Protein AF-A0A972N1N6-F1 (afdb_monomer)

pLDDT: mean 88.77, std 15.63, range [35.03, 98.75]

Nearest PDB structures (foldseek):
  6eou-assembly1_A  TM=4.681E-01  e=1.149E-02  Homo sapiens
  1w3b-assembly1_A  TM=4.255E-01  e=6.497E-03  Homo sapiens
  4pjs-assembly1_A  TM=6.076E-01  e=2.087E-01  unidentified
  4kxk-assembly1_D  TM=3.666E-01  e=4.147E-02  Homo sapiens
  4pjq-assembly2_B  TM=4.061E-01  e=1.726E-01  unidentified

Radius of gyration: 23.62 Å; Cα contacts (8 Å, |Δi|>4): 185; chains: 1; bounding box: 61×63×64 Å

Foldseek 3Di:
DDDDDPPVVVVVPVPDPPPPPLVVLVVVCVVDLQPLPSLLVQLVVCVVVVVLVSNVVSLVSNCVNPVPPPSSVVSVVLSVLVVVLCVVCVVQPNPDPLPLVSVLVSLVVCLVVVVLVVLLVNVVSCVVNVNDHALSSLLSNLLSCLVVVVLVSSVVSLVVRDPLLSNLCSQLSSCVSVVVNVSNVVSVVSNVVVVVVVVVVVVVD

Structure (mmCIF, N/CA/C/O backbone):
data_AF-A0A972N1N6-F1
#
_entry.id   AF-A0A972N1N6-F1
#
loop_
_atom_site.group_PDB
_atom_site.id
_atom_site.type_symbol
_atom_site.label_atom_id
_atom_site.label_alt_id
_atom_site.label_comp_id
_atom_site.label_asym_id
_atom_site.label_entity_id
_atom_site.label_seq_id
_atom_site.pdbx_PDB_ins_code
_atom_site.Cartn_x
_atom_site.Cartn_y
_atom_site.Cartn_z
_atom_site.occupancy
_atom_site.B_iso_or_equiv
_atom_site.auth_seq_id
_atom_site.auth_comp_id
_atom_site.auth_asym_id
_atom_site.auth_atom_id
_atom_site.pdbx_PDB_model_num
ATOM 1 N N . MET A 1 1 ? -4.352 47.266 32.141 1.00 40.62 1 MET A N 1
ATOM 2 C CA . MET A 1 1 ? -3.675 46.540 31.040 1.00 40.62 1 MET A CA 1
ATOM 3 C C . MET A 1 1 ? -3.424 45.087 31.449 1.00 40.62 1 MET A C 1
ATOM 5 O O . MET A 1 1 ? -2.468 44.824 32.159 1.00 40.62 1 MET A O 1
ATOM 9 N N . LYS A 1 2 ? -4.311 44.147 31.089 1.00 47.91 2 LYS A N 1
ATOM 10 C CA . LYS A 1 2 ? -4.163 42.698 31.363 1.00 47.91 2 LYS A CA 1
ATOM 11 C C . LYS A 1 2 ? -4.895 41.882 30.290 1.00 47.91 2 LYS A C 1
ATOM 13 O O . LYS A 1 2 ? -6.001 41.429 30.547 1.00 47.91 2 LYS A O 1
ATOM 18 N N . ARG A 1 3 ? -4.331 41.732 29.085 1.00 48.59 3 ARG A N 1
ATOM 19 C CA . ARG A 1 3 ? -4.821 40.795 28.047 1.00 48.59 3 ARG A CA 1
ATOM 20 C C . ARG A 1 3 ? -3.711 40.470 27.041 1.00 48.59 3 ARG A C 1
ATOM 22 O O . ARG A 1 3 ? -3.753 40.948 25.918 1.00 48.59 3 ARG A O 1
ATOM 29 N N . SER A 1 4 ? -2.706 39.689 27.429 1.00 50.09 4 SER A N 1
ATOM 30 C CA . SER A 1 4 ? -1.690 39.233 26.456 1.00 50.09 4 SER A CA 1
ATOM 31 C C . SER A 1 4 ? -0.879 38.000 26.877 1.00 50.09 4 SER A C 1
ATOM 33 O O . SER A 1 4 ? 0.135 37.710 26.259 1.00 50.09 4 SER A O 1
ATOM 35 N N . ALA A 1 5 ? -1.323 37.225 27.875 1.00 45.78 5 ALA A N 1
ATOM 36 C CA . ALA A 1 5 ? -0.611 36.008 28.300 1.00 45.78 5 ALA A CA 1
ATOM 37 C C . ALA A 1 5 ? -1.377 34.693 28.046 1.00 45.78 5 ALA A C 1
ATOM 39 O O . ALA A 1 5 ? -0.837 33.619 28.282 1.00 45.78 5 ALA A O 1
ATOM 40 N N . LEU A 1 6 ? -2.618 34.745 27.540 1.00 42.16 6 LEU A N 1
ATOM 41 C CA . LEU A 1 6 ? -3.458 33.545 27.382 1.00 42.16 6 LEU A CA 1
ATOM 42 C C . LEU A 1 6 ? -3.337 32.849 26.010 1.00 42.16 6 LEU A C 1
ATOM 44 O O . LEU A 1 6 ? -3.878 31.765 25.831 1.00 42.16 6 LEU A O 1
ATOM 48 N N . TRP A 1 7 ? -2.622 33.436 25.046 1.00 42.50 7 TRP A N 1
ATOM 49 C CA . TRP A 1 7 ? -2.534 32.896 23.678 1.00 42.50 7 TRP A CA 1
ATOM 50 C C . TRP A 1 7 ? -1.284 32.050 23.402 1.00 42.50 7 TRP A C 1
ATOM 52 O O . TRP A 1 7 ? -1.246 31.330 22.409 1.00 42.50 7 TRP A O 1
ATOM 62 N N . ILE A 1 8 ? -0.287 32.056 24.292 1.00 46.75 8 ILE A N 1
ATOM 63 C CA . ILE A 1 8 ? 0.960 31.294 24.085 1.00 46.75 8 ILE A CA 1
ATOM 64 C C . ILE A 1 8 ? 0.824 29.830 24.553 1.00 46.75 8 ILE A C 1
ATOM 66 O O . ILE A 1 8 ? 1.554 28.957 24.093 1.00 46.75 8 ILE A O 1
ATOM 70 N N . LEU A 1 9 ? -0.185 29.505 25.368 1.00 40.78 9 LEU A N 1
ATOM 71 C CA . LEU A 1 9 ? -0.415 28.137 25.855 1.00 40.78 9 LEU A CA 1
ATOM 72 C C . LEU A 1 9 ? -1.141 27.212 24.860 1.00 40.78 9 LEU A C 1
ATOM 74 O O . LEU A 1 9 ? -1.110 25.998 25.038 1.00 40.78 9 LEU A O 1
ATOM 78 N N . PHE A 1 10 ? -1.732 27.744 23.783 1.00 44.31 10 PHE A N 1
ATOM 79 C CA . PHE A 1 10 ? -2.398 26.921 22.761 1.00 44.31 10 PHE A CA 1
ATOM 80 C C . PHE A 1 10 ? -1.490 26.512 21.590 1.00 44.31 10 PHE A C 1
ATOM 82 O O . PHE A 1 10 ? -1.827 25.574 20.870 1.00 44.31 10 PHE A O 1
ATOM 89 N N . LEU A 1 11 ? -0.321 27.143 21.417 1.00 40.16 11 LEU A N 1
ATOM 90 C CA . LEU A 1 11 ? 0.621 26.781 20.347 1.00 40.16 11 LEU A CA 1
ATOM 91 C C . LEU A 1 11 ? 1.608 25.666 20.741 1.00 40.16 11 LEU A C 1
ATOM 93 O O . LEU A 1 11 ? 2.173 25.017 19.866 1.00 40.16 11 LEU A O 1
ATOM 97 N N . GLY A 1 12 ? 1.790 25.399 22.040 1.00 35.03 12 GLY A N 1
ATOM 98 C CA . GLY A 1 12 ? 2.700 24.352 22.528 1.00 35.03 12 GLY A CA 1
ATOM 99 C C . GLY A 1 12 ? 2.143 22.923 22.445 1.00 35.03 12 GLY A C 1
ATOM 100 O O . GLY A 1 12 ? 2.909 21.965 22.397 1.00 35.03 12 GLY A O 1
ATOM 101 N N . PHE A 1 13 ? 0.817 22.760 22.378 1.00 43.16 13 PHE A N 1
ATOM 102 C CA . PHE A 1 13 ? 0.156 21.444 22.406 1.00 43.16 13 PHE A CA 1
ATOM 103 C C . PHE A 1 13 ? 0.201 20.694 21.063 1.00 43.16 13 PHE A C 1
ATOM 105 O O . PHE A 1 13 ? -0.083 19.500 21.004 1.00 43.16 13 PHE A O 1
ATOM 112 N N . ALA A 1 14 ? 0.554 21.384 19.975 1.00 43.84 14 ALA A N 1
ATOM 113 C CA . ALA A 1 14 ? 0.595 20.805 18.634 1.00 43.84 14 ALA A CA 1
ATOM 114 C C . ALA A 1 14 ? 1.939 20.135 18.287 1.00 43.84 14 ALA A C 1
ATOM 116 O O . ALA A 1 14 ? 2.007 19.411 17.295 1.00 43.84 14 ALA A O 1
ATOM 117 N N . LEU A 1 15 ? 3.001 20.364 19.073 1.00 40.41 15 LEU A N 1
ATOM 118 C CA . LEU A 1 15 ? 4.373 19.978 18.703 1.00 40.41 15 LEU A CA 1
ATOM 119 C C . LEU A 1 15 ? 5.013 18.906 19.598 1.00 40.41 15 LEU A C 1
ATOM 121 O O . LEU A 1 15 ? 6.011 18.312 19.200 1.00 40.41 15 LEU A O 1
ATOM 125 N N . PHE A 1 16 ? 4.412 18.576 20.741 1.00 43.97 16 PHE A N 1
ATOM 126 C CA . PHE A 1 16 ? 4.775 17.398 21.529 1.00 43.97 16 PHE A CA 1
ATOM 127 C C . PHE A 1 16 ? 3.617 16.413 21.459 1.00 43.97 16 PHE A C 1
ATOM 129 O O . PHE A 1 16 ? 2.521 16.717 21.920 1.00 43.97 16 PHE A O 1
A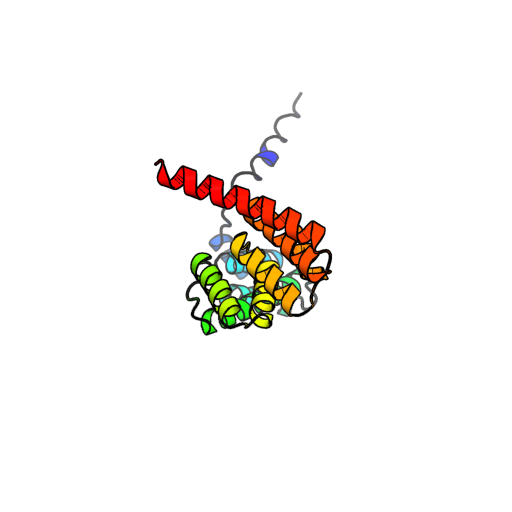TOM 136 N N . GLY A 1 17 ? 3.831 15.253 20.835 1.00 48.25 17 GLY A N 1
ATOM 137 C CA . GLY A 1 17 ? 2.815 14.211 20.732 1.00 48.25 17 GLY A CA 1
ATOM 138 C C . GLY A 1 17 ? 2.257 13.882 22.111 1.00 48.25 17 GLY A C 1
ATOM 139 O O . GLY A 1 17 ? 2.932 13.229 22.900 1.00 48.25 17 GLY A O 1
ATOM 140 N N . ALA A 1 18 ? 1.044 14.356 22.405 1.00 52.84 18 ALA A N 1
ATOM 141 C CA . ALA A 1 18 ? 0.370 14.066 23.658 1.00 52.84 18 ALA A CA 1
ATOM 142 C C . ALA A 1 18 ? 0.267 12.545 23.781 1.00 52.84 18 ALA A C 1
ATOM 144 O O . ALA A 1 18 ? -0.478 11.892 23.042 1.00 52.84 18 ALA A O 1
ATOM 145 N N . GLN A 1 19 ? 1.080 11.969 24.662 1.00 66.25 19 GLN A N 1
ATOM 146 C CA . GLN A 1 19 ? 1.026 10.554 24.961 1.00 66.25 19 GLN A CA 1
ATOM 147 C C . GLN A 1 19 ? -0.324 10.330 25.627 1.00 66.25 19 GLN A C 1
ATOM 149 O O . GLN A 1 19 ? -0.560 10.774 26.746 1.00 66.25 19 GLN A O 1
ATOM 154 N N . ILE A 1 20 ? -1.253 9.749 24.869 1.00 76.31 20 ILE A N 1
ATOM 155 C CA . ILE A 1 20 ? -2.596 9.463 25.355 1.00 76.31 20 ILE A CA 1
ATOM 156 C C . ILE A 1 20 ? -2.447 8.619 26.622 1.00 76.31 20 ILE A C 1
ATOM 158 O O . ILE A 1 20 ? -1.884 7.524 26.562 1.00 76.31 20 ILE A O 1
ATOM 162 N N . ASP A 1 21 ? -2.952 9.125 27.746 1.00 87.50 21 ASP A N 1
ATOM 163 C CA . ASP A 1 21 ? -3.035 8.363 28.987 1.00 87.50 21 ASP A CA 1
ATOM 164 C C . ASP A 1 21 ? -4.177 7.347 28.859 1.00 87.50 21 ASP A C 1
ATOM 166 O O . ASP A 1 21 ? -5.354 7.619 29.113 1.00 87.50 21 ASP A O 1
ATOM 170 N N . VAL A 1 22 ? -3.818 6.166 28.364 1.00 89.06 22 VAL A N 1
ATOM 171 C CA . VAL A 1 22 ? -4.757 5.072 28.107 1.00 89.06 22 VAL A CA 1
ATOM 172 C C . VAL A 1 22 ? -5.356 4.547 29.398 1.00 89.06 22 VAL A C 1
ATOM 174 O O . VAL A 1 22 ? -6.507 4.114 29.386 1.00 89.06 22 VAL A O 1
ATOM 177 N N . ASP A 1 23 ? -4.621 4.599 30.505 1.00 90.56 23 ASP A N 1
ATOM 178 C CA . ASP A 1 23 ? -5.108 4.114 31.790 1.00 90.56 23 ASP A CA 1
ATOM 179 C C . ASP A 1 23 ? -6.193 5.043 32.326 1.00 90.56 23 ASP A C 1
ATOM 181 O O . ASP A 1 23 ? -7.249 4.577 32.770 1.00 90.56 23 ASP A O 1
ATOM 185 N N . LEU A 1 24 ? -5.993 6.357 32.203 1.00 90.12 24 LEU A N 1
ATOM 186 C CA . LEU A 1 24 ? -7.021 7.349 32.495 1.00 90.12 24 LEU A CA 1
ATOM 187 C C . LEU A 1 24 ? -8.242 7.175 31.586 1.00 90.12 24 LEU A C 1
ATOM 189 O O . LEU A 1 24 ? -9.360 7.071 32.094 1.00 90.12 24 LEU A O 1
ATOM 193 N N . LEU A 1 25 ? -8.055 7.074 30.265 1.00 90.38 25 LEU A N 1
ATOM 194 C CA . LEU A 1 25 ? -9.170 6.853 29.335 1.00 90.38 25 LEU A CA 1
ATOM 195 C C . LEU A 1 25 ? -9.918 5.548 29.635 1.00 90.38 25 LEU A C 1
ATOM 197 O O . LEU A 1 25 ? -11.144 5.508 29.577 1.00 90.38 25 LEU A O 1
ATOM 201 N N . THR A 1 26 ? -9.208 4.485 30.009 1.00 90.56 26 THR A N 1
ATOM 202 C CA . THR A 1 26 ? -9.822 3.204 30.378 1.00 90.56 26 THR A CA 1
ATOM 203 C C . THR A 1 26 ? -10.637 3.339 31.664 1.00 90.56 26 THR A C 1
ATOM 205 O O . THR A 1 26 ? -11.746 2.812 31.746 1.00 90.56 26 THR A O 1
ATOM 208 N N . LYS A 1 27 ? -10.137 4.077 32.665 1.00 92.00 27 LYS A N 1
ATOM 209 C CA . LYS A 1 27 ? -10.891 4.387 33.892 1.00 92.00 27 LYS A CA 1
ATOM 210 C C . LYS A 1 27 ? -12.149 5.204 33.589 1.00 92.00 27 LYS A C 1
ATOM 212 O O . LYS A 1 27 ? -13.206 4.887 34.130 1.00 92.00 27 LYS A O 1
ATOM 217 N N . ILE A 1 28 ? -12.059 6.202 32.708 1.00 89.88 28 ILE A N 1
ATOM 218 C CA . ILE A 1 28 ? -13.209 7.008 32.271 1.00 89.88 28 ILE A CA 1
ATOM 219 C C . ILE A 1 28 ? -14.236 6.121 31.559 1.00 89.88 28 ILE A C 1
ATOM 221 O O . ILE A 1 28 ? -15.400 6.115 31.945 1.00 89.88 28 ILE A O 1
ATOM 225 N N . ALA A 1 29 ? -13.807 5.288 30.608 1.00 89.12 29 ALA A N 1
ATOM 226 C CA . ALA A 1 29 ? -14.696 4.390 29.868 1.00 89.12 29 ALA A CA 1
ATOM 227 C C . ALA A 1 29 ? -15.425 3.376 30.765 1.00 89.12 29 ALA A C 1
ATOM 229 O O . ALA A 1 29 ? -16.543 2.968 30.447 1.00 89.12 29 ALA A O 1
ATOM 230 N N . LYS A 1 30 ? -14.795 2.954 31.872 1.00 90.06 30 LYS A N 1
ATOM 231 C CA . LYS A 1 30 ? -15.417 2.084 32.882 1.00 90.06 30 LYS A CA 1
ATOM 232 C C . LYS A 1 30 ? -16.462 2.818 33.720 1.00 90.06 30 LYS A C 1
ATOM 234 O O . LYS A 1 30 ? -17.486 2.226 34.036 1.00 90.06 30 LYS A O 1
ATOM 239 N N . LYS A 1 31 ? -16.195 4.076 34.089 1.00 91.75 31 LYS A N 1
ATOM 240 C CA . LYS A 1 31 ? -17.128 4.906 34.866 1.00 91.75 31 LYS A CA 1
ATOM 241 C C . LYS A 1 31 ? -18.328 5.359 34.039 1.00 91.75 31 LYS A C 1
ATOM 243 O O . LYS A 1 31 ? -19.422 5.439 34.580 1.00 91.75 31 LYS A O 1
ATOM 248 N N . ASP A 1 32 ? -18.124 5.613 32.749 1.00 88.81 32 ASP A N 1
ATOM 249 C CA . ASP A 1 32 ? -19.182 5.993 31.817 1.00 88.81 32 ASP A CA 1
ATOM 250 C C . ASP A 1 32 ? -19.284 5.003 30.633 1.00 88.81 32 ASP A C 1
ATOM 252 O O . ASP A 1 32 ? -18.620 5.144 29.591 1.00 88.81 32 ASP A O 1
ATOM 256 N N . PRO A 1 33 ? -20.158 3.983 30.762 1.00 83.69 33 PRO A N 1
ATOM 257 C CA . PRO A 1 33 ? -20.505 3.043 29.700 1.00 83.69 33 PRO A CA 1
ATOM 258 C C . PRO A 1 33 ? -21.039 3.675 28.404 1.00 83.69 33 PRO A C 1
ATOM 260 O O . PRO A 1 33 ? -21.034 3.022 27.359 1.00 83.69 33 PRO A O 1
ATOM 263 N N . SER A 1 34 ? -21.491 4.929 28.458 1.00 86.81 34 SER A N 1
ATOM 264 C CA . SER A 1 34 ? -22.114 5.643 27.344 1.00 86.81 34 SER A CA 1
ATOM 265 C C . SER A 1 34 ? -21.178 6.633 26.646 1.00 86.81 34 SER A C 1
ATOM 267 O O . SER A 1 34 ? -21.468 7.036 25.521 1.00 86.81 34 SER A O 1
ATOM 269 N N . ASP A 1 35 ? -20.019 6.961 27.235 1.00 92.38 35 ASP A N 1
ATOM 270 C CA . ASP A 1 35 ? -19.044 7.873 26.626 1.00 92.38 35 ASP A CA 1
ATOM 271 C C . ASP A 1 35 ? -18.448 7.305 25.321 1.00 92.38 35 ASP A C 1
ATOM 273 O O . ASP A 1 35 ? -17.478 6.533 25.294 1.00 92.38 35 ASP A O 1
ATOM 277 N N . ILE A 1 36 ? -19.047 7.698 24.199 1.00 93.88 36 ILE A N 1
ATOM 278 C CA . ILE A 1 36 ? -18.614 7.323 22.853 1.00 93.88 36 ILE A CA 1
ATOM 279 C C . ILE A 1 36 ? -17.248 7.939 22.523 1.00 93.88 36 ILE A C 1
ATOM 281 O O . ILE A 1 36 ? -16.439 7.299 21.848 1.00 93.88 36 ILE A O 1
ATOM 285 N N . LYS A 1 37 ? -16.958 9.164 22.983 1.00 93.00 37 LYS A N 1
ATOM 286 C CA . LYS A 1 37 ? -15.717 9.875 22.632 1.00 93.00 37 LYS A CA 1
ATOM 287 C C . LYS A 1 37 ? -14.504 9.160 23.214 1.00 93.00 37 LYS A C 1
ATOM 289 O O . LYS A 1 37 ? -13.555 8.892 22.475 1.00 93.00 37 LYS A O 1
ATOM 294 N N . THR A 1 38 ? -14.559 8.779 24.488 1.00 93.69 38 THR A N 1
ATOM 295 C CA . THR A 1 38 ? -13.472 8.032 25.138 1.00 93.69 38 THR A CA 1
ATOM 296 C C . THR A 1 38 ? -13.251 6.675 24.470 1.00 93.69 38 THR A C 1
ATOM 298 O O . THR A 1 38 ? -12.112 6.315 24.166 1.00 93.69 38 THR A O 1
ATOM 301 N N . ARG A 1 39 ? -14.321 5.947 24.121 1.00 95.00 39 ARG A N 1
ATOM 302 C CA . ARG A 1 39 ? -14.190 4.680 23.377 1.00 95.00 39 ARG A CA 1
ATOM 303 C C . ARG A 1 39 ? -13.587 4.874 21.993 1.00 95.00 39 ARG A C 1
ATOM 305 O O . ARG A 1 39 ? -12.777 4.056 21.566 1.00 95.00 39 ARG A O 1
ATOM 312 N N . LEU A 1 40 ? -13.942 5.954 21.294 1.00 95.94 40 LEU A N 1
ATOM 313 C CA . LEU A 1 40 ? -13.373 6.262 19.981 1.00 95.94 40 LEU A CA 1
ATOM 314 C C . LEU A 1 40 ? -11.866 6.518 20.080 1.00 95.94 40 LEU A C 1
ATOM 316 O O . LEU A 1 40 ? -11.118 6.076 19.206 1.00 95.94 40 LEU A O 1
ATOM 320 N N . LEU A 1 41 ? -11.416 7.210 21.130 1.00 94.75 41 LEU A N 1
ATOM 321 C CA . LEU A 1 41 ? -9.994 7.432 21.391 1.00 94.75 41 LEU A CA 1
ATOM 322 C C . LEU A 1 41 ? -9.270 6.116 21.693 1.00 94.75 41 LEU A C 1
ATOM 324 O O . LEU A 1 41 ? -8.246 5.843 21.069 1.00 94.75 41 LEU A O 1
ATOM 328 N N . LEU A 1 42 ? -9.834 5.266 22.557 1.00 95.38 42 LEU A N 1
ATOM 329 C CA . LEU A 1 42 ? -9.277 3.945 22.869 1.00 95.38 42 LEU A CA 1
ATOM 330 C C . LEU A 1 42 ? -9.198 3.046 21.626 1.00 95.38 42 LEU A C 1
ATOM 332 O O . LEU A 1 42 ? -8.154 2.454 21.359 1.00 95.38 42 LEU A O 1
ATOM 336 N N . ALA A 1 43 ? -10.253 2.995 20.808 1.00 96.50 43 ALA A N 1
ATOM 337 C CA . ALA A 1 43 ? -10.254 2.253 19.549 1.00 96.50 43 ALA A CA 1
ATOM 338 C C . ALA A 1 43 ? -9.132 2.721 18.607 1.00 96.50 43 ALA A C 1
ATOM 340 O O . ALA A 1 43 ? -8.367 1.905 18.093 1.00 96.50 43 ALA A O 1
ATOM 341 N N . LYS A 1 44 ? -8.995 4.040 18.404 1.00 95.31 44 LYS A N 1
ATOM 342 C CA . LYS A 1 44 ? -7.931 4.618 17.566 1.00 95.31 44 LYS A CA 1
ATOM 343 C C . LYS A 1 44 ? -6.541 4.305 18.113 1.00 95.31 44 LYS A C 1
ATOM 345 O O . LYS A 1 44 ? -5.679 3.897 17.336 1.00 95.31 44 LYS A O 1
ATOM 350 N N . TYR A 1 45 ? -6.347 4.453 19.422 1.00 94.19 45 TYR A N 1
ATOM 351 C CA . TYR A 1 45 ? -5.098 4.115 20.096 1.00 94.19 45 TYR A CA 1
ATOM 352 C C . TYR A 1 45 ? -4.727 2.646 19.866 1.00 94.19 45 TYR A C 1
ATOM 354 O O . TYR A 1 45 ? -3.613 2.336 19.447 1.00 94.19 45 TYR A O 1
ATOM 362 N N . HIS A 1 46 ? -5.672 1.726 20.065 1.00 95.12 46 HIS A N 1
ATOM 363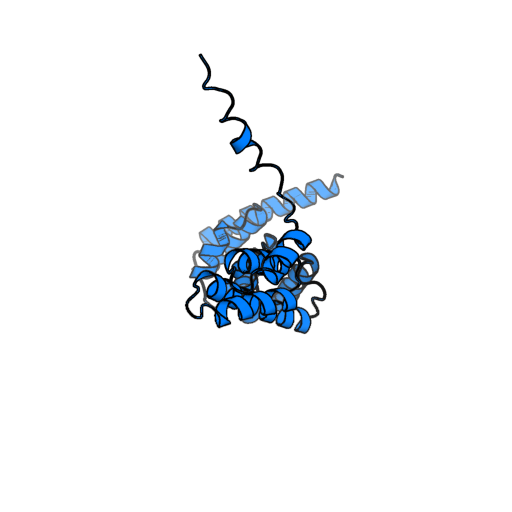 C CA . HIS A 1 46 ? -5.409 0.304 19.882 1.00 95.12 46 HIS A CA 1
ATOM 364 C C . HIS A 1 46 ? -5.131 -0.067 18.421 1.00 95.12 46 HIS A C 1
ATOM 366 O O . HIS A 1 46 ? -4.245 -0.884 18.189 1.00 95.12 46 HIS A O 1
ATOM 372 N N . ILE A 1 47 ? -5.775 0.579 17.438 1.00 92.94 47 ILE A N 1
ATOM 373 C CA . ILE A 1 47 ? -5.408 0.426 16.016 1.00 92.94 47 ILE A CA 1
ATOM 374 C C . ILE 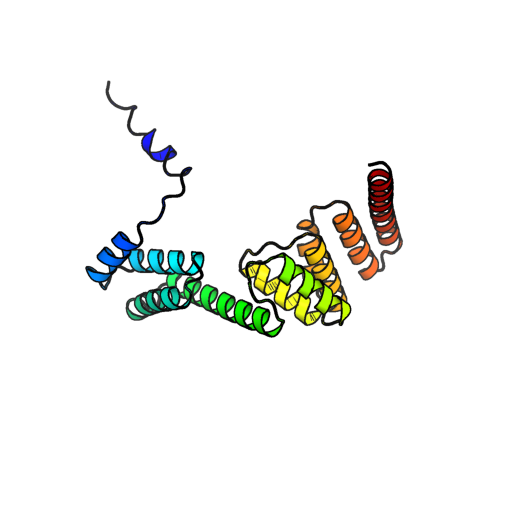A 1 47 ? -3.959 0.867 15.776 1.00 92.94 47 ILE A C 1
ATOM 376 O O . ILE A 1 47 ? -3.217 0.160 15.103 1.00 92.94 47 ILE A O 1
ATOM 380 N N . GLN A 1 48 ? -3.548 2.015 16.325 1.00 89.06 48 GLN A N 1
ATOM 381 C CA . GLN 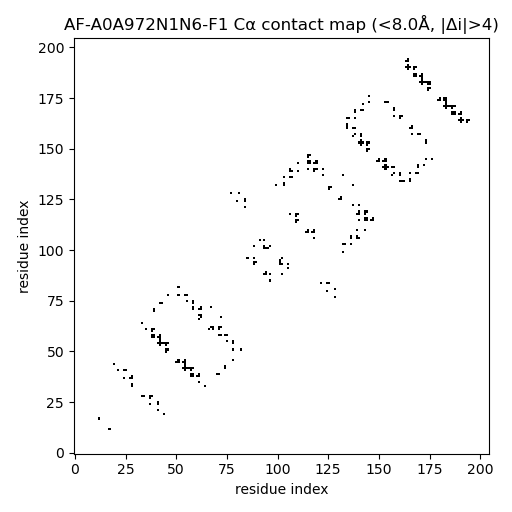A 1 48 ? -2.178 2.530 16.183 1.00 89.06 48 GLN A CA 1
ATOM 382 C C . GLN A 1 48 ? -1.131 1.643 16.862 1.00 89.06 48 GLN A C 1
ATOM 384 O O . GLN A 1 48 ? 0.011 1.599 16.427 1.00 89.06 48 GLN A O 1
ATOM 389 N N . LYS A 1 49 ? -1.510 0.946 17.936 1.00 90.38 49 LYS A N 1
ATOM 390 C CA . LYS A 1 49 ? -0.649 -0.004 18.649 1.00 90.38 49 LYS A CA 1
ATOM 391 C C . LYS A 1 49 ? -0.782 -1.441 18.144 1.00 90.38 49 LYS A C 1
ATOM 393 O O . LYS A 1 49 ? -0.345 -2.347 18.840 1.00 90.38 49 LYS A O 1
ATOM 398 N N . HIS A 1 50 ? -1.409 -1.648 16.983 1.00 89.44 50 HIS A N 1
ATOM 399 C CA . HIS A 1 50 ? -1.613 -2.965 16.366 1.00 89.44 50 HIS A CA 1
ATOM 400 C C . HIS A 1 50 ? -2.395 -3.962 17.250 1.00 89.44 50 HIS A C 1
ATOM 402 O O . HIS A 1 50 ? -2.444 -5.159 16.987 1.00 89.44 50 HIS A O 1
ATOM 408 N N . ASN A 1 51 ? -3.085 -3.455 18.273 1.00 93.88 51 ASN A N 1
ATOM 409 C CA . ASN A 1 51 ? -3.927 -4.209 19.195 1.00 93.88 51 ASN A CA 1
ATOM 410 C C . ASN A 1 51 ? -5.344 -4.337 18.616 1.00 93.88 51 ASN A C 1
ATOM 412 O O . ASN A 1 51 ? -6.313 -3.811 19.172 1.00 93.88 51 ASN A O 1
ATOM 416 N N . TYR A 1 52 ? -5.458 -4.986 17.459 1.00 93.94 52 TYR A N 1
ATOM 417 C CA . TYR A 1 52 ? -6.678 -4.995 16.648 1.00 93.94 52 TYR A CA 1
ATOM 418 C C . TYR A 1 52 ? -7.894 -5.587 17.364 1.00 93.94 52 TYR A C 1
ATOM 420 O O . TYR A 1 52 ? -8.996 -5.076 17.182 1.00 93.94 52 TYR A O 1
ATOM 428 N N . ASP A 1 53 ? -7.702 -6.585 18.225 1.00 95.25 53 ASP A N 1
ATOM 429 C CA . ASP A 1 53 ? -8.802 -7.200 18.977 1.00 95.25 53 ASP A CA 1
ATOM 430 C C . ASP A 1 53 ? -9.378 -6.243 20.023 1.00 95.25 53 ASP A C 1
ATOM 432 O O . ASP A 1 53 ? -10.591 -6.068 20.119 1.00 95.25 53 ASP A O 1
ATOM 436 N N . LYS A 1 54 ? -8.511 -5.521 20.746 1.00 96.12 54 LYS A N 1
ATOM 437 C CA . LYS A 1 54 ? -8.951 -4.480 21.687 1.00 96.12 54 LYS A CA 1
ATOM 438 C C . LYS A 1 54 ? -9.666 -3.345 20.960 1.00 96.12 54 LYS A C 1
ATOM 440 O O . LYS A 1 54 ? -10.677 -2.847 21.449 1.00 96.12 54 LYS A O 1
ATOM 445 N N . ALA A 1 55 ? -9.170 -2.945 19.789 1.00 97.38 55 ALA A N 1
ATOM 446 C CA . ALA A 1 55 ? -9.847 -1.945 18.972 1.00 97.38 55 ALA A CA 1
ATOM 447 C C . ALA A 1 55 ? -11.260 -2.395 18.569 1.00 97.38 55 ALA A C 1
ATOM 449 O O . ALA A 1 55 ? -12.195 -1.600 18.661 1.00 97.38 55 ALA A O 1
ATOM 450 N N . ASP A 1 56 ? -11.416 -3.660 18.173 1.00 97.81 56 ASP A N 1
ATOM 451 C CA . ASP A 1 56 ? -12.698 -4.247 17.772 1.00 97.81 56 ASP A CA 1
ATOM 452 C C . ASP A 1 56 ? -13.725 -4.215 18.908 1.00 97.81 56 ASP A C 1
ATOM 454 O O . ASP A 1 56 ? -14.881 -3.848 18.693 1.00 97.81 56 ASP A O 1
ATOM 458 N N . ILE A 1 57 ? -13.286 -4.510 20.138 1.00 96.62 57 ILE A N 1
ATOM 459 C CA . ILE A 1 57 ? -14.128 -4.443 21.341 1.00 96.62 57 ILE A CA 1
ATOM 460 C C . ILE A 1 57 ? -14.700 -3.032 21.515 1.00 96.62 57 ILE A C 1
ATOM 462 O O . ILE A 1 57 ? -15.916 -2.870 21.626 1.00 96.62 57 ILE A O 1
ATOM 466 N N . TYR A 1 58 ? -13.854 -1.997 21.502 1.00 97.12 58 TYR A N 1
ATOM 467 C CA . TYR A 1 58 ? -14.320 -0.619 21.693 1.00 97.12 58 TYR A CA 1
ATOM 468 C C . TYR A 1 58 ? -15.216 -0.138 20.547 1.00 97.12 58 TYR A C 1
ATOM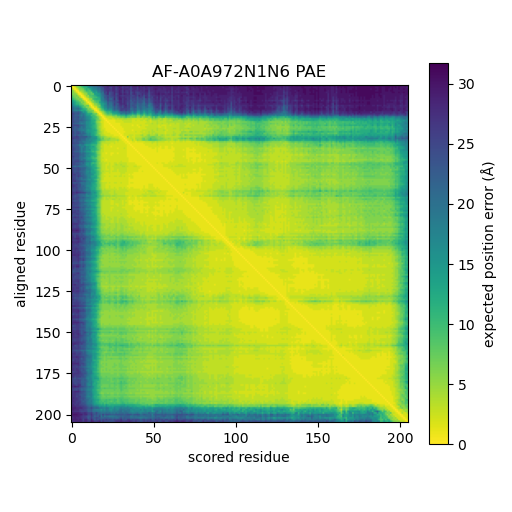 470 O O . TYR A 1 58 ? -16.226 0.519 20.800 1.00 97.12 58 TYR A O 1
ATOM 478 N N . ILE A 1 59 ? -14.893 -0.490 19.299 1.00 97.94 59 ILE A N 1
ATOM 479 C CA . ILE A 1 59 ? -15.729 -0.175 18.129 1.00 97.94 59 ILE A CA 1
ATOM 480 C C . ILE A 1 59 ? -17.104 -0.835 18.260 1.00 97.94 59 ILE A C 1
ATOM 482 O O . ILE A 1 59 ? -18.122 -0.177 18.050 1.00 97.94 59 ILE A O 1
ATOM 486 N N . SER A 1 60 ? -17.139 -2.107 18.655 1.00 97.19 60 SER A N 1
ATOM 487 C CA . SER A 1 60 ? -18.377 -2.865 18.843 1.00 97.19 60 SER A CA 1
ATOM 488 C C . SER A 1 60 ? -19.239 -2.275 19.957 1.00 97.19 60 SER A C 1
ATOM 490 O O . SER A 1 60 ? -20.447 -2.143 19.789 1.00 97.19 60 SER A O 1
ATOM 492 N N . GLN A 1 61 ? -18.630 -1.841 21.064 1.00 95.56 61 GLN A N 1
ATOM 493 C CA . GLN A 1 61 ? -19.341 -1.141 22.138 1.00 95.56 61 GLN A CA 1
ATOM 494 C C . GLN A 1 61 ? -19.969 0.172 21.654 1.00 95.56 61 GLN A C 1
ATOM 496 O O . GLN A 1 61 ? -21.127 0.443 21.963 1.00 95.56 61 GLN A O 1
ATOM 501 N N . ILE A 1 62 ? -19.239 0.969 20.864 1.00 97.00 62 ILE A N 1
ATOM 502 C CA . ILE A 1 62 ? -19.783 2.210 20.293 1.00 97.00 62 ILE A CA 1
ATOM 503 C C . ILE A 1 62 ? -20.968 1.904 19.382 1.00 97.00 62 ILE A C 1
ATOM 505 O O . ILE A 1 62 ? -22.005 2.535 19.520 1.00 97.00 62 ILE A O 1
ATOM 509 N N . LEU A 1 63 ? -20.830 0.936 18.473 1.00 96.69 63 LEU A N 1
ATOM 510 C CA . LEU A 1 63 ? -21.881 0.590 17.512 1.00 96.69 63 LEU A CA 1
ATOM 511 C C . LEU A 1 63 ? -23.088 -0.096 18.163 1.00 96.69 63 LEU A C 1
ATOM 513 O O . LEU A 1 63 ? -24.178 -0.034 17.606 1.00 96.69 63 LEU A O 1
ATOM 517 N N . LYS A 1 64 ? -22.919 -0.719 19.334 1.00 95.31 64 LYS A N 1
ATOM 518 C CA . LYS A 1 64 ? -24.033 -1.232 20.140 1.00 95.31 64 LYS A CA 1
ATOM 519 C C . LYS A 1 64 ? -24.870 -0.091 20.728 1.00 95.31 64 LYS A C 1
ATOM 521 O O . LYS A 1 64 ? -26.092 -0.177 20.702 1.00 95.31 64 LYS A O 1
ATOM 526 N N . ASN A 1 65 ? -24.221 0.964 21.227 1.00 92.75 65 ASN A N 1
ATOM 527 C CA . ASN A 1 65 ? -24.894 2.120 21.834 1.00 92.75 65 ASN A CA 1
ATOM 528 C C . ASN A 1 65 ? -25.414 3.118 20.783 1.00 92.75 65 ASN A C 1
ATOM 530 O O . ASN A 1 65 ? -26.486 3.691 20.941 1.00 92.75 65 ASN A O 1
ATOM 534 N N . ASP A 1 66 ? -24.658 3.318 19.704 1.00 95.88 66 ASP A N 1
ATOM 535 C CA . ASP A 1 66 ? -24.984 4.182 18.570 1.00 95.88 66 ASP A CA 1
ATOM 536 C C . ASP A 1 66 ? -24.683 3.447 17.245 1.00 95.88 66 ASP A C 1
ATOM 538 O O . ASP A 1 66 ? -23.615 3.616 16.639 1.00 95.88 66 ASP A O 1
ATOM 542 N N . PRO A 1 67 ? -25.639 2.645 16.735 1.00 96.56 67 PRO A N 1
ATOM 543 C CA . PRO A 1 67 ? -25.480 1.907 15.479 1.00 96.56 67 PRO A CA 1
ATOM 544 C C . PRO A 1 67 ? -25.311 2.790 14.239 1.00 96.56 67 PRO A C 1
ATOM 546 O O . PRO A 1 67 ? -24.982 2.288 13.158 1.00 96.56 67 PRO A O 1
ATOM 549 N N . LYS A 1 68 ? -25.570 4.101 14.331 1.00 96.81 68 LYS A N 1
ATOM 550 C CA . LYS A 1 68 ? -25.423 5.051 13.220 1.00 96.81 68 LYS A CA 1
ATOM 551 C C . LYS A 1 68 ? -24.136 5.869 13.319 1.00 96.81 68 LYS A C 1
ATOM 553 O O . LYS A 1 68 ? -23.866 6.643 12.399 1.00 96.81 68 LYS A O 1
ATOM 558 N N . ASN A 1 69 ? -23.295 5.627 14.328 1.00 97.31 69 ASN A N 1
ATOM 559 C CA . ASN A 1 69 ? -22.046 6.347 14.516 1.00 97.31 69 ASN A CA 1
ATOM 560 C C . ASN A 1 69 ? -21.125 6.242 13.288 1.00 97.31 69 ASN A C 1
ATOM 562 O O . ASN A 1 69 ? -20.508 5.206 13.019 1.00 97.31 69 ASN A O 1
ATOM 566 N N . LYS A 1 70 ? -21.004 7.340 12.534 1.00 97.75 70 LYS A N 1
ATOM 567 C CA . LYS A 1 70 ? -20.227 7.372 11.286 1.00 97.75 70 LYS A CA 1
ATOM 568 C C . LYS A 1 70 ? -18.747 7.068 11.528 1.00 97.75 70 LYS A C 1
ATOM 570 O O . LYS A 1 70 ? -18.141 6.340 10.748 1.00 97.75 70 LYS A O 1
ATOM 575 N N . ILE A 1 71 ? -18.175 7.592 12.614 1.00 96.81 71 ILE A N 1
ATOM 576 C CA . ILE A 1 71 ? -16.751 7.420 12.927 1.00 96.81 71 ILE A CA 1
ATOM 577 C C . ILE A 1 71 ? -16.463 5.958 13.272 1.00 96.81 71 ILE A C 1
ATOM 579 O O . ILE A 1 71 ? -15.521 5.386 12.730 1.00 96.81 71 ILE A O 1
ATOM 583 N N . ALA A 1 72 ? -17.284 5.329 14.115 1.00 97.44 72 ALA A N 1
ATOM 584 C CA . ALA A 1 72 ? -17.100 3.927 14.474 1.00 97.44 72 ALA A CA 1
ATOM 585 C C . ALA A 1 72 ? -17.258 2.994 13.263 1.00 97.44 72 ALA A C 1
ATOM 587 O O . ALA A 1 72 ? -16.450 2.083 13.102 1.00 97.44 72 ALA A O 1
ATOM 588 N N . LYS A 1 73 ? -18.209 3.262 12.353 1.00 98.00 73 LYS A N 1
ATOM 589 C CA . LYS A 1 73 ? -18.330 2.513 11.086 1.00 98.00 73 LYS A CA 1
ATOM 590 C C . LYS A 1 73 ? -17.084 2.636 10.211 1.00 98.00 73 LYS A C 1
ATOM 592 O O . LYS A 1 73 ? -16.636 1.645 9.640 1.00 98.00 73 LYS A O 1
ATOM 597 N N . GLU A 1 74 ? -16.507 3.831 10.101 1.00 96.44 74 GLU A N 1
ATOM 598 C CA . GLU A 1 74 ? -15.258 4.027 9.355 1.00 96.44 74 GLU A CA 1
ATOM 599 C C . GLU A 1 74 ? -14.070 3.318 10.020 1.00 96.44 74 GLU A C 1
ATOM 601 O O . GLU A 1 74 ? -13.277 2.668 9.335 1.00 96.44 74 GLU A O 1
ATOM 606 N N . LEU A 1 75 ? -13.978 3.350 11.354 1.00 96.44 75 LEU A N 1
ATOM 607 C CA . LEU A 1 75 ? -12.969 2.586 12.093 1.00 96.44 75 LEU A CA 1
ATOM 608 C C . LEU A 1 75 ? -13.144 1.074 11.908 1.00 96.44 75 LEU A C 1
ATOM 610 O O . LEU A 1 75 ? -12.152 0.384 11.694 1.00 96.44 75 LEU A O 1
ATOM 614 N N . GLN A 1 76 ? -14.379 0.566 11.912 1.00 97.31 76 GLN A N 1
ATOM 615 C CA . GLN A 1 76 ? -14.678 -0.846 11.665 1.00 97.31 76 GLN A CA 1
ATOM 616 C C . GLN A 1 76 ? -14.246 -1.274 10.256 1.00 97.31 76 GLN A C 1
ATOM 618 O O . GLN A 1 76 ? -13.565 -2.285 10.087 1.00 97.31 76 GLN A O 1
ATOM 623 N N . LYS A 1 77 ? -14.580 -0.477 9.229 1.00 95.12 77 LYS A N 1
ATOM 624 C CA . LYS A 1 77 ? -14.131 -0.717 7.847 1.00 95.12 77 LYS A CA 1
ATOM 625 C C . LYS A 1 77 ? -12.608 -0.729 7.751 1.00 95.12 77 LYS A C 1
ATOM 627 O O . LYS A 1 77 ? -12.047 -1.606 7.094 1.00 95.12 77 LYS A O 1
ATOM 632 N N . LYS A 1 78 ? -11.939 0.232 8.397 1.00 93.25 78 LYS A N 1
ATOM 633 C CA . LYS A 1 78 ? -10.475 0.301 8.445 1.00 93.25 78 LYS A CA 1
ATOM 634 C C . LYS A 1 78 ? -9.891 -0.950 9.102 1.00 93.25 78 LYS A C 1
ATOM 636 O O . LYS A 1 78 ? -9.023 -1.581 8.511 1.00 93.25 78 LYS A O 1
ATOM 641 N N . LEU A 1 79 ? -10.405 -1.339 10.268 1.00 94.75 79 LEU A N 1
ATOM 642 C CA . LEU A 1 79 ? -9.959 -2.521 11.002 1.00 94.75 79 LEU A CA 1
ATOM 643 C C . LEU A 1 79 ? -10.104 -3.796 10.165 1.00 94.75 79 LEU A C 1
ATOM 645 O O . LEU A 1 79 ? -9.157 -4.571 10.071 1.00 94.75 79 LEU A O 1
ATOM 649 N N . LYS A 1 80 ? -11.241 -3.970 9.481 1.00 94.06 80 LYS A N 1
ATOM 650 C CA . LYS A 1 80 ? -11.465 -5.104 8.574 1.00 94.06 80 LYS A CA 1
ATOM 651 C C . LYS A 1 80 ? -10.425 -5.155 7.452 1.00 94.06 80 LYS A C 1
ATOM 653 O O . LYS A 1 80 ? -9.881 -6.218 7.180 1.00 94.06 80 LYS A O 1
ATOM 658 N N . ARG A 1 81 ? -10.118 -4.018 6.815 1.00 90.88 81 ARG A N 1
ATOM 659 C CA . ARG A 1 81 ? -9.091 -3.951 5.756 1.00 90.88 81 ARG A CA 1
ATOM 660 C C . ARG A 1 81 ? -7.698 -4.295 6.279 1.00 90.88 81 ARG A C 1
ATOM 662 O O . ARG A 1 81 ? -6.961 -4.978 5.580 1.00 90.88 81 ARG A O 1
ATOM 669 N N . ILE A 1 82 ? -7.356 -3.845 7.487 1.00 91.88 82 ILE A N 1
ATOM 670 C CA . ILE A 1 82 ? -6.076 -4.170 8.127 1.00 91.88 82 ILE A CA 1
ATOM 671 C C . ILE A 1 82 ? -5.982 -5.668 8.421 1.00 91.88 82 ILE A C 1
ATOM 673 O O . ILE A 1 82 ? -4.980 -6.279 8.069 1.00 91.88 82 ILE A O 1
ATOM 677 N N . LYS A 1 83 ? -7.027 -6.271 9.006 1.00 91.94 83 LYS A N 1
ATOM 678 C CA . LYS A 1 83 ? -7.066 -7.717 9.283 1.00 91.94 83 LYS A CA 1
ATOM 679 C C . LYS A 1 83 ? -6.858 -8.529 7.995 1.00 91.94 83 LYS A C 1
ATOM 681 O O . LYS A 1 83 ? -5.937 -9.335 7.942 1.00 91.94 83 LYS A O 1
ATOM 686 N N . VAL A 1 84 ? -7.598 -8.203 6.930 1.00 91.56 84 VAL A N 1
ATOM 687 C CA . VAL A 1 84 ? -7.452 -8.847 5.609 1.00 91.56 84 VAL A CA 1
ATOM 688 C C . VAL A 1 84 ? -6.044 -8.673 5.032 1.00 91.56 84 VAL A C 1
ATOM 690 O O . VAL A 1 84 ? -5.469 -9.625 4.516 1.00 91.56 84 VAL A O 1
ATOM 693 N N . LEU A 1 85 ? -5.468 -7.468 5.106 1.00 92.06 85 LEU A N 1
ATOM 694 C CA . LEU A 1 85 ? -4.104 -7.228 4.629 1.00 92.06 85 LEU A CA 1
ATOM 695 C C . LEU A 1 85 ? -3.085 -8.069 5.408 1.00 92.06 85 LEU A C 1
ATOM 697 O O . LEU A 1 85 ? -2.199 -8.653 4.794 1.00 92.06 85 LEU A O 1
ATOM 701 N N . ASN A 1 86 ? -3.208 -8.141 6.732 1.00 91.31 86 ASN A N 1
ATOM 702 C CA . ASN A 1 86 ? -2.275 -8.880 7.580 1.00 91.31 86 ASN A CA 1
ATOM 703 C C . ASN A 1 86 ? -2.369 -10.393 7.360 1.00 91.31 86 ASN A C 1
ATOM 705 O O . ASN A 1 86 ? -1.339 -11.057 7.293 1.00 91.31 86 ASN A O 1
ATOM 709 N N . GLU A 1 87 ? -3.581 -10.930 7.210 1.00 91.38 87 GLU A N 1
ATOM 710 C CA . GLU A 1 87 ? -3.802 -12.334 6.844 1.00 91.38 87 GLU A CA 1
ATOM 711 C C . GLU A 1 87 ? -3.162 -12.645 5.492 1.00 91.38 87 GLU A C 1
ATOM 713 O O . GLU A 1 87 ? -2.358 -13.570 5.383 1.00 91.38 87 GLU A O 1
ATOM 718 N N . LEU A 1 88 ? -3.418 -11.801 4.491 1.00 92.06 88 LEU A N 1
ATOM 719 C CA . LEU A 1 88 ? -2.853 -11.974 3.162 1.00 92.06 88 LEU A CA 1
ATOM 720 C C . LEU A 1 88 ? -1.323 -11.841 3.169 1.00 92.06 88 LEU A C 1
ATOM 722 O O . LEU A 1 88 ? -0.637 -12.609 2.516 1.00 92.06 88 LEU A O 1
ATOM 726 N N . LEU A 1 89 ? -0.743 -10.901 3.912 1.00 93.00 89 LEU A N 1
ATOM 727 C CA . LEU A 1 89 ? 0.716 -10.794 4.040 1.00 93.00 89 LEU A CA 1
ATOM 728 C C . LEU A 1 89 ? 1.311 -12.059 4.679 1.00 93.00 89 LEU A C 1
ATOM 730 O O . LEU A 1 89 ? 2.303 -12.596 4.177 1.00 93.00 89 LEU A O 1
ATOM 734 N N . LYS A 1 90 ? 0.658 -12.584 5.721 1.00 92.19 90 LYS A N 1
ATOM 735 C CA . LYS A 1 90 ? 1.066 -13.811 6.412 1.00 92.19 90 LYS A CA 1
ATOM 736 C C . LYS A 1 90 ? 1.038 -15.035 5.495 1.00 92.19 90 LYS A C 1
ATOM 738 O O . LYS A 1 90 ? 1.993 -15.808 5.509 1.00 92.19 90 LYS A O 1
ATOM 743 N N . GLU A 1 91 ? 0.001 -15.197 4.673 1.00 92.06 91 GLU A N 1
ATOM 744 C CA . GLU A 1 91 ? -0.097 -16.287 3.685 1.00 92.06 91 GLU A CA 1
ATOM 745 C C . GLU A 1 91 ? 1.085 -16.308 2.705 1.00 92.06 91 GLU A C 1
ATOM 747 O O . GLU A 1 91 ? 1.500 -17.369 2.243 1.00 92.06 91 GLU A O 1
ATOM 752 N N . TYR A 1 92 ? 1.668 -15.143 2.418 1.00 91.12 92 TYR A N 1
ATOM 753 C CA . TYR A 1 92 ? 2.809 -15.005 1.511 1.00 91.12 92 TYR A CA 1
ATOM 754 C C . TYR A 1 92 ? 4.157 -14.961 2.244 1.00 91.12 92 TYR A C 1
ATOM 756 O O . TYR A 1 92 ? 5.187 -14.652 1.639 1.00 91.12 92 TYR A O 1
ATOM 764 N N . GLY A 1 93 ? 4.166 -15.314 3.531 1.00 88.81 93 GLY A N 1
ATOM 765 C CA . GLY A 1 93 ? 5.373 -15.450 4.339 1.00 88.81 93 GLY A CA 1
ATOM 766 C C . GLY A 1 93 ? 5.936 -14.136 4.875 1.00 88.81 93 GLY A C 1
ATOM 767 O O . GLY A 1 93 ? 7.049 -14.149 5.396 1.00 88.81 93 GLY A O 1
ATOM 768 N N . VAL A 1 94 ? 5.196 -13.025 4.774 1.00 91.75 94 VAL A N 1
ATOM 769 C CA . VAL A 1 94 ? 5.546 -11.773 5.459 1.00 91.75 94 VAL A CA 1
ATOM 770 C C . VAL A 1 94 ? 5.113 -11.915 6.914 1.00 91.75 94 VAL A C 1
ATOM 772 O O . VAL A 1 94 ? 3.922 -11.927 7.228 1.00 91.75 94 VAL A O 1
ATOM 775 N N . LYS A 1 95 ? 6.089 -12.084 7.806 1.00 85.94 95 LYS A N 1
ATOM 776 C CA . LYS A 1 95 ? 5.846 -12.325 9.234 1.00 85.94 95 LYS A CA 1
ATOM 777 C C . LYS A 1 95 ? 5.515 -11.034 9.958 1.00 85.94 95 LYS A C 1
ATOM 779 O O . LYS A 1 95 ? 4.698 -11.040 10.876 1.00 85.94 95 LYS A O 1
ATOM 784 N N . ASN A 1 96 ? 6.156 -9.945 9.543 1.00 83.88 96 ASN A N 1
ATOM 785 C CA . ASN A 1 96 ? 5.950 -8.628 10.116 1.00 83.88 96 ASN A CA 1
ATOM 786 C C . ASN A 1 96 ? 5.386 -7.673 9.049 1.00 83.88 96 ASN A C 1
ATOM 788 O O . ASN A 1 96 ? 6.144 -7.205 8.200 1.00 83.88 96 ASN A O 1
ATOM 792 N N . PRO A 1 97 ? 4.082 -7.340 9.097 1.00 81.50 97 PRO A N 1
ATOM 793 C CA . PRO A 1 97 ? 3.460 -6.380 8.183 1.00 81.50 97 PRO A CA 1
ATOM 794 C C . PRO A 1 97 ? 4.071 -4.971 8.206 1.00 81.50 97 PRO A C 1
ATOM 796 O O . PRO A 1 97 ? 3.847 -4.201 7.274 1.00 81.50 97 PRO A O 1
ATOM 799 N N . ASP A 1 98 ? 4.851 -4.632 9.236 1.00 82.31 98 ASP A N 1
ATOM 800 C CA . ASP A 1 98 ? 5.567 -3.358 9.324 1.00 82.31 98 ASP A CA 1
ATOM 801 C C . ASP A 1 98 ? 6.993 -3.435 8.746 1.00 82.31 98 ASP A C 1
ATOM 803 O O . ASP A 1 98 ? 7.626 -2.399 8.507 1.00 82.31 98 ASP A O 1
ATOM 807 N N . ASP A 1 99 ? 7.505 -4.642 8.468 1.00 88.94 99 ASP A N 1
ATOM 808 C CA . ASP A 1 99 ? 8.794 -4.820 7.805 1.00 88.94 99 ASP A CA 1
ATOM 809 C C . ASP A 1 99 ? 8.663 -4.568 6.300 1.00 88.94 99 ASP A C 1
ATOM 811 O O . ASP A 1 99 ? 8.361 -5.438 5.476 1.00 88.94 99 ASP A O 1
ATOM 815 N N . LYS A 1 100 ? 8.967 -3.325 5.929 1.00 89.75 100 LYS A N 1
ATOM 816 C CA . LYS A 1 100 ? 8.983 -2.881 4.536 1.00 89.75 100 LYS A CA 1
ATOM 817 C C . LYS A 1 100 ? 9.897 -3.735 3.659 1.00 89.75 100 LYS A C 1
ATOM 819 O O . LYS A 1 100 ? 9.565 -3.928 2.495 1.00 89.75 100 LYS A O 1
ATOM 824 N N . LYS A 1 101 ? 11.008 -4.275 4.176 1.00 91.81 101 LYS A N 1
ATOM 825 C CA . LYS A 1 101 ? 11.922 -5.103 3.375 1.00 91.81 101 LYS A CA 1
ATOM 826 C C . LYS A 1 101 ? 11.277 -6.432 2.994 1.00 91.81 101 LYS A C 1
ATOM 828 O O . LYS A 1 101 ? 11.478 -6.895 1.872 1.00 91.81 101 LYS A O 1
ATOM 833 N N . GLU A 1 102 ? 10.501 -7.045 3.888 1.00 93.88 102 GLU A N 1
ATOM 834 C CA . GLU A 1 102 ? 9.745 -8.263 3.565 1.00 93.88 102 GLU A CA 1
ATOM 835 C C . GLU A 1 102 ? 8.678 -7.984 2.501 1.00 93.88 102 GLU A C 1
ATOM 837 O O . GLU A 1 102 ? 8.577 -8.724 1.520 1.00 93.88 102 GLU A O 1
ATOM 842 N N . ILE A 1 103 ? 7.954 -6.867 2.625 1.00 94.44 103 ILE A N 1
ATOM 843 C CA . ILE A 1 103 ? 6.966 -6.441 1.622 1.00 94.44 103 ILE A CA 1
ATOM 844 C C . ILE A 1 103 ? 7.637 -6.177 0.265 1.00 94.44 103 ILE A C 1
ATOM 846 O O . ILE A 1 103 ? 7.142 -6.606 -0.774 1.00 94.44 103 ILE A O 1
ATOM 850 N N . GLU A 1 104 ? 8.787 -5.510 0.240 1.00 94.00 104 GLU A N 1
ATOM 851 C CA . GLU A 1 104 ? 9.530 -5.243 -0.996 1.00 94.00 104 GLU A CA 1
ATOM 852 C C . GLU A 1 104 ? 9.978 -6.542 -1.686 1.00 94.00 104 GLU A C 1
ATOM 854 O O . GLU A 1 104 ? 9.817 -6.692 -2.903 1.00 94.00 104 GLU A O 1
ATOM 859 N N . LYS A 1 105 ? 10.482 -7.515 -0.913 1.00 95.12 105 LYS A N 1
ATOM 860 C CA . LYS A 1 105 ? 10.822 -8.854 -1.423 1.00 95.12 105 LYS A CA 1
ATOM 861 C C . LYS A 1 105 ? 9.593 -9.568 -1.983 1.00 95.12 105 LYS A C 1
ATOM 863 O O . LYS A 1 105 ? 9.686 -10.183 -3.046 1.00 95.12 105 LYS A O 1
ATOM 868 N N . LEU A 1 106 ? 8.445 -9.456 -1.313 1.00 96.25 106 LEU A N 1
ATOM 869 C CA . LEU A 1 106 ? 7.182 -10.012 -1.793 1.00 96.25 106 LEU A CA 1
ATOM 870 C C . LEU A 1 106 ? 6.792 -9.424 -3.1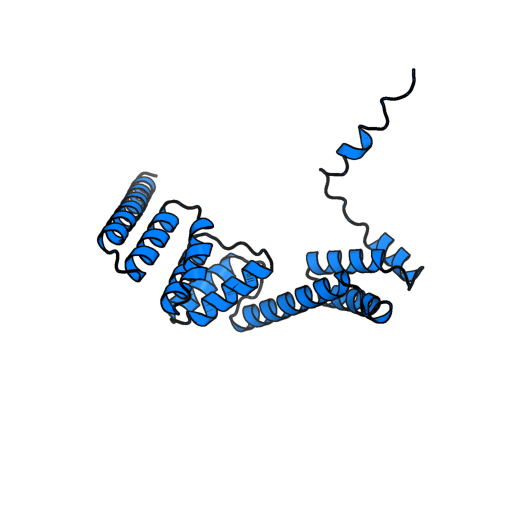55 1.00 96.25 106 LEU A C 1
ATOM 872 O O . LEU A 1 106 ? 6.483 -10.179 -4.076 1.00 96.25 106 LEU A O 1
ATOM 876 N N . PHE A 1 107 ? 6.855 -8.100 -3.320 1.00 97.56 107 PHE A N 1
ATOM 877 C CA . PHE A 1 107 ? 6.533 -7.448 -4.595 1.00 97.56 107 PHE A CA 1
ATOM 878 C C . PHE A 1 107 ? 7.444 -7.936 -5.719 1.00 97.56 107 PHE A C 1
ATOM 880 O O . PHE A 1 107 ? 6.967 -8.238 -6.814 1.00 97.56 107 PHE A O 1
ATOM 887 N N . GLN A 1 108 ? 8.744 -8.064 -5.445 1.00 96.88 108 GLN A N 1
ATOM 888 C CA . GLN A 1 108 ? 9.695 -8.606 -6.409 1.00 96.88 108 GLN A CA 1
ATOM 889 C C . GLN A 1 108 ? 9.362 -10.056 -6.787 1.00 96.88 108 GLN A C 1
ATOM 891 O O . GLN A 1 108 ? 9.288 -10.360 -7.978 1.00 96.88 108 GLN A O 1
ATOM 896 N N . LYS A 1 109 ? 9.104 -10.923 -5.801 1.00 97.50 109 LYS A N 1
ATOM 897 C CA . LYS A 1 109 ? 8.752 -12.334 -6.017 1.00 97.50 109 LYS A CA 1
ATOM 898 C C . LYS A 1 109 ? 7.481 -12.479 -6.856 1.00 97.50 109 LYS A C 1
ATOM 900 O O . LYS A 1 109 ? 7.493 -13.162 -7.875 1.00 97.50 109 LYS A O 1
ATOM 905 N N . LEU A 1 110 ? 6.403 -11.792 -6.474 1.00 97.81 110 LEU A N 1
ATOM 906 C CA . LEU A 1 110 ? 5.129 -11.831 -7.201 1.00 97.81 110 LEU A CA 1
ATOM 907 C C . LEU A 1 110 ? 5.287 -11.346 -8.644 1.00 97.81 110 LEU A C 1
ATOM 909 O O . LEU A 1 110 ? 4.736 -11.941 -9.568 1.00 97.81 110 LEU A O 1
ATOM 913 N N . PHE A 1 111 ? 6.062 -10.282 -8.858 1.00 98.06 111 PHE A N 1
ATOM 914 C CA . PHE A 1 111 ? 6.309 -9.763 -10.198 1.00 98.06 111 PHE A CA 1
ATOM 915 C C . PHE A 1 111 ? 7.101 -10.744 -11.070 1.00 98.06 111 PHE A C 1
ATOM 917 O O . PHE A 1 111 ? 6.745 -10.949 -12.232 1.00 98.06 111 PHE A O 1
ATOM 924 N N . GLN A 1 112 ? 8.144 -11.370 -10.514 1.00 97.25 112 GLN A N 1
ATOM 925 C CA . GLN A 1 112 ? 8.943 -12.396 -11.196 1.00 97.25 112 GLN A CA 1
ATOM 926 C C . GLN A 1 112 ? 8.095 -13.619 -11.565 1.00 97.25 112 GLN A C 1
ATOM 928 O O . GLN A 1 112 ? 8.183 -14.108 -12.690 1.00 97.25 112 GLN A O 1
ATOM 933 N N . ASN A 1 113 ? 7.189 -14.024 -10.674 1.00 97.69 113 ASN A N 1
ATOM 934 C CA . ASN A 1 113 ? 6.217 -15.093 -10.906 1.00 97.69 113 ASN A CA 1
ATOM 935 C C . ASN A 1 113 ? 5.071 -14.697 -11.855 1.00 97.69 113 ASN A C 1
ATOM 937 O O . ASN A 1 113 ? 4.164 -15.491 -12.091 1.00 97.69 113 ASN A O 1
ATOM 941 N N . ARG A 1 114 ? 5.085 -13.473 -12.404 1.00 97.75 114 ARG A N 1
ATOM 942 C CA . ARG A 1 114 ? 4.034 -12.920 -13.277 1.00 97.75 114 ARG A CA 1
ATOM 943 C C . ARG A 1 114 ? 2.660 -12.817 -12.606 1.00 97.75 114 ARG A C 1
ATOM 945 O O . ARG A 1 114 ? 1.638 -12.686 -13.276 1.00 97.75 114 ARG A O 1
ATOM 952 N N . GLU A 1 115 ? 2.622 -12.786 -11.278 1.00 97.88 115 GLU A N 1
ATOM 953 C CA . GLU A 1 115 ? 1.411 -12.655 -10.466 1.00 97.88 115 GLU A CA 1
ATOM 954 C C . GLU A 1 115 ? 0.955 -11.183 -10.377 1.00 97.88 115 GLU A C 1
ATOM 956 O O . GLU A 1 115 ? 0.698 -10.639 -9.302 1.00 97.88 115 GLU A O 1
ATOM 961 N N . TYR A 1 116 ? 0.852 -10.507 -11.527 1.00 98.25 116 TYR A N 1
ATOM 962 C CA . TYR A 1 116 ? 0.649 -9.055 -11.621 1.00 98.25 116 TYR A CA 1
ATOM 963 C C . TYR A 1 116 ? -0.616 -8.577 -10.905 1.00 98.25 116 TYR A C 1
ATOM 965 O O . TYR A 1 116 ? -0.585 -7.570 -10.202 1.00 98.25 116 TYR A O 1
ATOM 973 N N . LYS A 1 117 ? -1.716 -9.335 -11.015 1.00 97.88 117 LYS A N 1
ATOM 974 C CA . LYS A 1 117 ? -2.980 -9.023 -10.329 1.00 97.88 117 LYS A CA 1
ATOM 975 C C . LYS A 1 117 ? -2.817 -9.000 -8.807 1.00 97.88 117 LYS A C 1
ATOM 977 O O . LYS A 1 117 ? -3.457 -8.202 -8.128 1.00 97.88 117 LYS A O 1
ATOM 982 N N . LYS A 1 118 ? -1.952 -9.853 -8.252 1.00 96.62 118 LYS A N 1
ATOM 983 C CA . LYS A 1 118 ? -1.68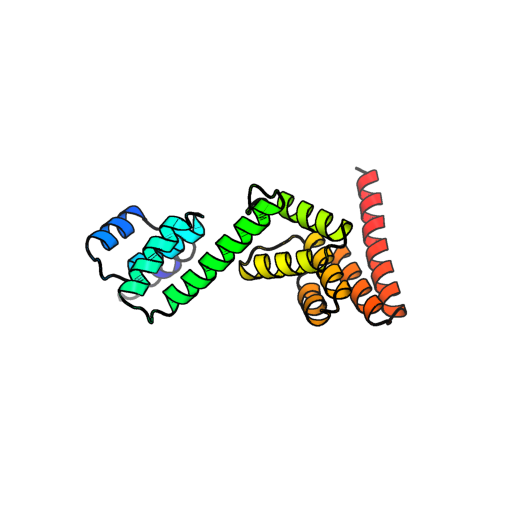4 -9.868 -6.811 1.00 96.62 118 LYS A CA 1
ATOM 984 C C . LYS A 1 118 ? -0.859 -8.657 -6.401 1.00 96.62 118 LYS A C 1
ATOM 986 O O . LYS A 1 118 ? -1.220 -8.003 -5.429 1.00 96.62 118 LYS A O 1
ATOM 991 N N . VAL A 1 119 ? 0.169 -8.297 -7.178 1.00 98.06 119 VAL A N 1
ATOM 992 C CA . VAL A 1 119 ? 0.946 -7.064 -6.950 1.00 98.06 119 VAL A CA 1
ATOM 993 C C . VAL A 1 119 ? 0.018 -5.850 -6.869 1.00 98.06 119 VAL A C 1
ATOM 995 O O . VAL A 1 119 ? 0.116 -5.056 -5.935 1.00 98.06 119 VAL A O 1
ATOM 998 N N . THR A 1 120 ? -0.925 -5.719 -7.806 1.00 97.69 120 THR A N 1
ATOM 999 C CA . THR A 1 120 ? -1.850 -4.579 -7.832 1.00 97.69 120 THR A CA 1
ATOM 1000 C C . THR A 1 120 ? -2.842 -4.594 -6.669 1.00 97.69 120 THR A C 1
ATOM 1002 O O . THR A 1 120 ? -3.152 -3.533 -6.128 1.00 97.69 120 THR A O 1
ATOM 1005 N N . ILE A 1 121 ? -3.311 -5.773 -6.238 1.00 95.31 121 ILE A N 1
ATOM 1006 C CA . ILE A 1 121 ? -4.153 -5.919 -5.038 1.00 95.31 121 ILE A CA 1
ATOM 1007 C C . ILE A 1 121 ? -3.385 -5.482 -3.787 1.00 95.31 121 ILE A C 1
ATOM 1009 O O . ILE A 1 121 ? -3.872 -4.622 -3.051 1.00 95.31 121 ILE A O 1
ATOM 1013 N N . PHE A 1 122 ? -2.173 -6.003 -3.570 1.00 95.81 122 PHE A N 1
ATOM 1014 C CA . PHE A 1 122 ? -1.341 -5.615 -2.430 1.00 95.81 122 PHE A CA 1
ATOM 1015 C C . PHE A 1 122 ? -1.050 -4.116 -2.431 1.00 95.81 122 PHE A C 1
ATOM 1017 O O . PHE A 1 122 ? -1.228 -3.460 -1.406 1.00 95.81 122 PHE A O 1
ATOM 1024 N N . TYR A 1 123 ? -0.674 -3.552 -3.582 1.00 95.69 123 TYR A N 1
ATOM 1025 C CA . TYR A 1 123 ? -0.423 -2.119 -3.715 1.00 95.69 123 TYR A CA 1
ATOM 1026 C C . TYR A 1 123 ? -1.634 -1.279 -3.280 1.00 95.69 123 TYR A C 1
ATOM 1028 O O . TYR A 1 123 ? -1.486 -0.345 -2.487 1.00 95.69 123 TYR A O 1
ATOM 1036 N N . LYS A 1 124 ? -2.840 -1.620 -3.760 1.00 94.25 124 LYS A N 1
ATOM 1037 C CA . LYS A 1 124 ? -4.086 -0.920 -3.402 1.00 94.25 124 LYS A CA 1
ATOM 1038 C C . LYS A 1 124 ? -4.402 -1.052 -1.912 1.00 94.25 124 LYS A C 1
ATOM 1040 O O . LYS A 1 124 ? -4.752 -0.055 -1.278 1.00 94.25 124 LYS A O 1
ATOM 1045 N N . LEU A 1 125 ? -4.255 -2.250 -1.340 1.00 92.44 125 LEU A N 1
ATOM 1046 C CA . LEU A 1 125 ? -4.498 -2.482 0.086 1.00 92.44 125 LEU A CA 1
ATOM 1047 C C . LEU A 1 125 ? -3.535 -1.669 0.958 1.00 92.44 125 LEU A C 1
ATOM 1049 O O . LEU A 1 125 ? -3.998 -0.928 1.825 1.00 92.44 125 LEU A O 1
ATOM 1053 N N . LEU A 1 126 ? -2.232 -1.726 0.680 1.00 92.88 126 LEU A N 1
ATOM 1054 C CA . LEU A 1 126 ? -1.202 -0.982 1.413 1.00 92.88 126 LEU A CA 1
ATOM 1055 C C . LEU A 1 126 ? -1.413 0.534 1.298 1.00 92.88 126 LEU A C 1
ATOM 1057 O O . LEU A 1 126 ? -1.421 1.241 2.308 1.00 92.88 126 LEU A O 1
ATOM 1061 N N . SER A 1 127 ? -1.698 1.026 0.088 1.00 91.31 127 SER A N 1
ATOM 1062 C CA . SER A 1 127 ? -1.991 2.445 -0.151 1.00 91.31 127 SER A CA 1
ATOM 1063 C C . SER A 1 127 ? -3.227 2.911 0.625 1.00 91.31 127 SER A C 1
ATOM 1065 O O . SER A 1 127 ? -3.214 3.990 1.210 1.00 91.31 127 SER A O 1
ATOM 1067 N N . SER A 1 128 ? -4.274 2.079 0.717 1.00 88.69 128 SER A N 1
ATOM 1068 C CA . SER A 1 128 ? -5.484 2.392 1.496 1.00 88.69 128 SER A CA 1
ATOM 1069 C C . SER A 1 128 ? -5.237 2.512 3.005 1.00 88.69 128 SER A C 1
ATOM 1071 O O . SER A 1 128 ? -6.057 3.094 3.716 1.00 88.69 128 SER A O 1
ATOM 1073 N N . GLN A 1 129 ? -4.125 1.956 3.494 1.00 86.06 129 GLN A N 1
ATOM 1074 C CA . GLN A 1 129 ? -3.686 2.043 4.886 1.00 86.06 129 GLN A CA 1
ATOM 1075 C C . GLN A 1 129 ? -2.606 3.112 5.101 1.00 86.06 129 GLN A C 1
ATOM 1077 O O . GLN A 1 129 ? -2.053 3.201 6.194 1.00 86.06 129 GLN A O 1
ATOM 1082 N N . ASN A 1 130 ? -2.324 3.946 4.093 1.00 86.44 130 ASN A N 1
ATOM 1083 C CA . ASN A 1 130 ? -1.233 4.927 4.096 1.00 86.44 130 ASN A CA 1
ATOM 1084 C C . ASN A 1 130 ? 0.157 4.301 4.320 1.00 86.44 130 ASN A C 1
ATOM 1086 O 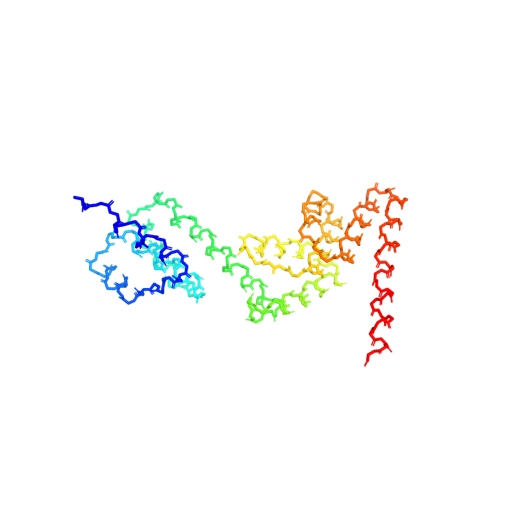O . ASN A 1 130 ? 1.076 4.970 4.795 1.00 86.44 130 ASN A O 1
ATOM 1090 N N . ILE A 1 131 ? 0.332 3.024 3.968 1.00 87.81 131 ILE A N 1
ATOM 1091 C CA . ILE A 1 131 ? 1.631 2.354 4.033 1.00 87.81 131 ILE A CA 1
ATOM 1092 C C . ILE A 1 131 ? 2.397 2.701 2.755 1.00 87.81 131 ILE A C 1
ATOM 1094 O O . ILE A 1 131 ? 2.085 2.224 1.665 1.00 87.81 131 ILE A O 1
ATOM 1098 N N . SER A 1 132 ? 3.392 3.580 2.890 1.00 86.38 132 SER A N 1
ATOM 1099 C CA . SER A 1 132 ? 4.207 4.040 1.763 1.00 86.38 132 SER A CA 1
ATOM 1100 C C . SER A 1 132 ? 5.278 3.015 1.390 1.00 86.38 132 SER A C 1
ATOM 1102 O O . SER A 1 132 ? 6.121 2.655 2.217 1.00 86.38 132 SER A O 1
ATOM 1104 N N . LEU A 1 133 ? 5.268 2.607 0.122 1.00 91.75 133 LEU A N 1
ATOM 1105 C CA . LEU A 1 133 ? 6.285 1.757 -0.492 1.00 91.75 133 LEU A CA 1
ATOM 1106 C C . LEU A 1 133 ? 7.474 2.575 -1.003 1.00 91.75 133 LEU A C 1
ATOM 1108 O O . LEU A 1 133 ? 7.343 3.756 -1.342 1.00 91.75 133 LEU A O 1
ATOM 1112 N N . ASN A 1 134 ? 8.632 1.928 -1.116 1.00 94.69 134 ASN A N 1
ATOM 1113 C CA . ASN A 1 134 ? 9.767 2.516 -1.813 1.00 94.69 134 ASN A CA 1
ATOM 1114 C C . ASN A 1 134 ? 9.494 2.645 -3.325 1.00 94.69 134 ASN A C 1
ATOM 1116 O O . ASN A 1 134 ? 8.595 2.015 -3.891 1.00 94.69 134 ASN A O 1
ATOM 1120 N N . ASP A 1 135 ? 10.293 3.467 -3.999 1.00 96.69 135 ASP A N 1
ATOM 1121 C CA . ASP A 1 135 ? 10.062 3.784 -5.408 1.00 96.69 135 ASP A CA 1
ATOM 1122 C C . ASP A 1 135 ? 10.296 2.592 -6.349 1.00 96.69 135 ASP A C 1
ATOM 1124 O O . ASP A 1 135 ? 9.634 2.493 -7.381 1.00 96.69 135 ASP A O 1
ATOM 1128 N N . LYS A 1 136 ? 11.138 1.626 -5.956 1.00 96.62 136 LYS A N 1
ATOM 1129 C CA . LYS A 1 136 ? 11.329 0.368 -6.694 1.00 96.62 136 LYS A CA 1
ATOM 1130 C C . LYS A 1 136 ? 10.052 -0.485 -6.697 1.00 96.62 136 LYS A C 1
ATOM 1132 O O . LYS A 1 136 ? 9.622 -0.959 -7.746 1.00 96.62 136 LYS A O 1
ATOM 1137 N N . SER A 1 137 ? 9.408 -0.648 -5.544 1.00 97.75 137 SER A N 1
ATOM 1138 C CA . SER A 1 137 ? 8.160 -1.413 -5.404 1.00 97.75 137 SER A CA 1
ATOM 1139 C C . SER A 1 137 ? 6.980 -0.700 -6.056 1.00 97.75 137 SER A C 1
ATOM 1141 O O . SER A 1 137 ? 6.122 -1.342 -6.666 1.00 97.75 137 SER A O 1
ATOM 1143 N N . LYS A 1 138 ? 6.959 0.637 -6.017 1.00 97.94 138 LYS A N 1
ATOM 1144 C CA . LYS A 1 138 ? 6.012 1.429 -6.813 1.00 97.94 138 LYS A CA 1
ATOM 1145 C C . LYS A 1 138 ? 6.213 1.205 -8.309 1.00 97.94 138 LYS A C 1
ATOM 1147 O O . LYS A 1 138 ? 5.234 0.984 -9.010 1.00 97.94 138 LYS A O 1
ATOM 1152 N N . LEU A 1 139 ? 7.450 1.190 -8.807 1.00 98.50 139 LEU A N 1
ATOM 1153 C CA . LEU A 1 139 ? 7.716 0.896 -10.217 1.00 98.50 139 LEU A CA 1
ATOM 1154 C C . LEU A 1 139 ? 7.254 -0.520 -10.606 1.00 98.50 139 LEU A C 1
ATOM 1156 O O . LEU A 1 139 ? 6.610 -0.690 -11.638 1.00 98.50 139 LEU A O 1
ATOM 1160 N N . ILE A 1 140 ? 7.498 -1.524 -9.757 1.00 98.62 140 ILE A N 1
ATOM 1161 C CA . ILE A 1 140 ? 6.966 -2.890 -9.930 1.00 98.62 140 ILE A CA 1
ATOM 1162 C C . ILE A 1 140 ? 5.429 -2.888 -10.010 1.00 98.62 140 ILE A C 1
ATOM 1164 O O . ILE A 1 140 ? 4.838 -3.547 -10.870 1.00 98.62 140 ILE A O 1
ATOM 1168 N N . SER A 1 141 ? 4.773 -2.118 -9.145 1.00 98.50 141 SER A N 1
ATOM 1169 C CA . SER A 1 141 ? 3.311 -1.987 -9.125 1.00 98.50 141 SER A CA 1
ATOM 1170 C C . SER A 1 141 ? 2.787 -1.305 -10.385 1.00 98.50 141 SER A C 1
ATOM 1172 O O . SER A 1 141 ? 1.840 -1.791 -10.995 1.00 98.50 141 SER A O 1
ATOM 1174 N N . LEU A 1 142 ? 3.446 -0.232 -10.828 1.00 98.62 142 LEU A N 1
ATOM 1175 C CA . LEU A 1 142 ? 3.140 0.475 -12.070 1.00 98.62 142 LEU A CA 1
ATOM 1176 C C . LEU A 1 142 ? 3.247 -0.462 -13.272 1.00 98.62 142 LEU A C 1
ATOM 1178 O O . LEU A 1 142 ? 2.317 -0.547 -14.072 1.00 98.62 142 LEU A O 1
ATOM 1182 N N . ARG A 1 143 ? 4.344 -1.219 -13.375 1.00 98.69 143 ARG A N 1
ATOM 1183 C CA . ARG A 1 143 ? 4.532 -2.228 -14.426 1.00 98.69 143 ARG A CA 1
ATOM 1184 C C . ARG A 1 143 ? 3.434 -3.288 -14.379 1.00 98.69 143 ARG A C 1
ATOM 1186 O O . ARG A 1 143 ? 2.908 -3.660 -15.423 1.00 98.69 143 ARG A O 1
ATOM 1193 N N . SER A 1 144 ? 3.048 -3.733 -13.184 1.00 98.75 144 SER A N 1
ATOM 1194 C CA . SER A 1 144 ? 1.957 -4.698 -13.002 1.00 98.75 144 SER A CA 1
ATOM 1195 C C . SER A 1 144 ? 0.613 -4.139 -13.467 1.00 98.75 144 SER A C 1
ATOM 1197 O O . SER A 1 144 ? -0.090 -4.824 -14.203 1.00 98.75 144 SER A O 1
ATOM 1199 N N . PHE A 1 145 ? 0.295 -2.881 -13.134 1.00 98.69 145 PHE A N 1
ATOM 1200 C CA . PHE A 1 145 ? -0.898 -2.187 -13.629 1.00 98.69 145 PHE A CA 1
ATOM 1201 C C . PHE A 1 145 ? -0.937 -2.120 -15.155 1.00 98.69 145 PHE A C 1
ATOM 1203 O O . PHE A 1 145 ? -1.960 -2.447 -15.751 1.00 98.69 145 PHE A O 1
ATOM 1210 N N . LEU A 1 146 ? 0.182 -1.769 -15.798 1.00 98.50 146 LEU A N 1
ATOM 1211 C CA . LEU A 1 146 ? 0.277 -1.777 -17.260 1.00 98.50 146 LEU A CA 1
ATOM 1212 C C . LEU A 1 146 ? 0.035 -3.182 -17.832 1.00 98.50 146 LEU A C 1
ATOM 1214 O O . LEU A 1 146 ? -0.728 -3.330 -18.783 1.00 98.50 146 LEU A O 1
ATOM 1218 N N . LYS A 1 147 ? 0.624 -4.229 -17.236 1.00 98.38 147 LYS A N 1
ATOM 1219 C CA . LYS A 1 147 ? 0.446 -5.620 -17.693 1.00 98.38 147 LYS A CA 1
ATOM 1220 C C . LYS A 1 147 ? -1.000 -6.109 -17.616 1.00 98.38 147 LYS A C 1
ATOM 1222 O O . LYS A 1 147 ? -1.389 -6.902 -18.465 1.00 98.38 147 LYS A O 1
ATOM 1227 N N . ILE A 1 148 ? -1.783 -5.635 -16.646 1.00 98.12 148 ILE A N 1
ATOM 1228 C CA . ILE A 1 148 ? -3.205 -5.995 -16.509 1.00 98.12 148 ILE A CA 1
ATOM 1229 C C . ILE A 1 148 ? -4.162 -4.989 -17.172 1.00 98.12 148 ILE A C 1
ATOM 1231 O O . ILE A 1 148 ? -5.372 -5.121 -17.035 1.00 98.12 148 ILE A O 1
ATOM 1235 N N . GLY A 1 149 ? -3.640 -3.977 -17.877 1.00 97.62 149 GLY A N 1
ATOM 1236 C CA . GLY A 1 149 ? -4.444 -2.982 -18.596 1.00 97.62 149 GLY A CA 1
ATOM 1237 C C . GLY A 1 149 ? -5.024 -1.850 -17.739 1.00 97.62 149 GLY A C 1
ATOM 1238 O O . GLY A 1 149 ? -5.731 -0.987 -18.255 1.00 97.62 149 GLY A O 1
ATOM 1239 N N . GLU A 1 150 ? -4.691 -1.779 -16.450 1.00 97.75 150 GLU A N 1
ATOM 1240 C CA . GLU A 1 150 ? -5.135 -0.719 -15.536 1.00 97.75 150 GLU A CA 1
ATOM 1241 C C . GLU A 1 150 ? -4.294 0.566 -15.708 1.00 97.75 150 GLU A C 1
ATOM 1243 O O . GLU A 1 150 ? -3.634 1.061 -14.793 1.00 97.75 150 GLU A O 1
ATOM 1248 N N . ILE A 1 151 ? -4.305 1.141 -16.914 1.00 96.38 151 ILE A N 1
ATOM 1249 C CA . ILE A 1 151 ? -3.424 2.261 -17.280 1.00 96.38 151 ILE A CA 1
ATOM 1250 C C . ILE A 1 151 ? -3.659 3.532 -16.448 1.00 96.38 151 ILE A C 1
ATOM 1252 O O . ILE A 1 151 ? -2.713 4.280 -16.201 1.00 96.38 151 ILE A O 1
ATOM 1256 N N . LYS A 1 152 ? -4.896 3.787 -16.001 1.00 96.50 152 LYS A N 1
ATOM 1257 C CA . LYS A 1 152 ? -5.215 4.948 -15.151 1.00 96.50 152 LYS A CA 1
ATOM 1258 C C . LYS A 1 152 ? -4.475 4.864 -13.813 1.00 96.50 152 LYS A C 1
ATOM 1260 O O . LYS A 1 152 ? -3.860 5.840 -13.395 1.00 96.50 152 LYS A O 1
ATOM 1265 N N . GLU A 1 153 ? -4.450 3.683 -13.202 1.00 97.38 153 GLU A N 1
ATOM 1266 C CA . GLU A 1 153 ? -3.728 3.447 -11.947 1.00 97.38 153 GLU A CA 1
ATOM 1267 C C . GLU A 1 153 ? -2.216 3.600 -12.134 1.00 97.38 153 GLU A C 1
ATOM 1269 O O . GLU A 1 153 ? -1.553 4.277 -11.347 1.00 97.38 153 GLU A O 1
ATOM 1274 N N . ALA A 1 154 ? -1.670 3.062 -13.232 1.00 97.56 154 ALA A N 1
ATOM 1275 C CA . ALA A 1 154 ? -0.263 3.250 -13.583 1.00 97.56 154 ALA A CA 1
ATOM 1276 C C . ALA A 1 154 ? 0.107 4.740 -13.737 1.00 97.56 154 ALA A C 1
ATOM 1278 O O . ALA A 1 154 ? 1.160 5.173 -13.264 1.00 97.56 154 ALA A O 1
ATOM 1279 N N . GLN A 1 155 ? -0.760 5.540 -14.370 1.00 95.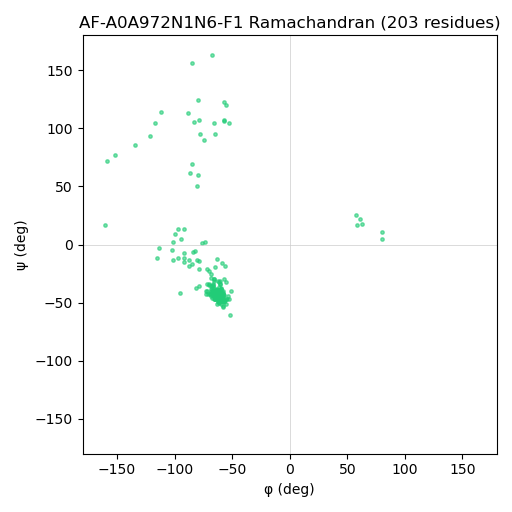81 155 GLN A N 1
ATOM 1280 C CA . GLN A 1 155 ? -0.546 6.980 -14.551 1.00 95.81 155 GLN A CA 1
ATOM 1281 C C . GLN A 1 155 ? -0.588 7.746 -13.229 1.00 95.81 155 GLN A C 1
ATOM 1283 O O . GLN A 1 155 ? 0.287 8.580 -12.999 1.00 95.81 155 GLN A O 1
ATOM 1288 N N . ASN A 1 156 ? -1.546 7.435 -12.355 1.00 94.75 156 ASN A N 1
ATOM 1289 C CA . ASN A 1 156 ? -1.649 8.055 -11.035 1.00 94.75 156 ASN A CA 1
ATOM 1290 C C . ASN A 1 156 ? -0.409 7.751 -10.183 1.00 94.75 156 ASN A C 1
ATOM 1292 O O . ASN A 1 156 ? 0.158 8.635 -9.542 1.00 94.75 156 ASN A O 1
ATOM 1296 N N . LEU A 1 157 ? 0.056 6.501 -10.217 1.00 96.06 157 LEU A N 1
ATOM 1297 C CA . LEU A 1 157 ? 1.204 6.056 -9.436 1.00 96.06 157 LEU A CA 1
ATOM 1298 C C . LEU A 1 157 ? 2.522 6.702 -9.885 1.00 96.06 157 LEU A C 1
ATOM 1300 O O . LEU A 1 157 ? 3.372 6.997 -9.041 1.00 96.06 157 LEU A O 1
ATOM 1304 N N . LYS A 1 158 ? 2.678 6.975 -11.186 1.00 94.31 158 LYS A N 1
ATOM 1305 C CA . LYS A 1 158 ? 3.880 7.585 -11.781 1.00 94.31 158 LYS A CA 1
ATOM 1306 C C . LYS A 1 158 ? 4.313 8.873 -11.066 1.00 94.31 158 LYS A C 1
ATOM 1308 O O . LYS A 1 158 ? 5.508 9.070 -10.866 1.00 94.31 158 LYS A O 1
ATOM 1313 N N . GLU A 1 159 ? 3.372 9.726 -10.656 1.00 91.12 159 GLU A N 1
ATOM 1314 C CA . GLU A 1 159 ? 3.685 11.006 -9.991 1.00 91.12 159 GLU A CA 1
ATOM 1315 C C . GLU A 1 159 ? 4.217 10.830 -8.557 1.00 91.12 159 GLU A C 1
ATOM 1317 O O . GLU A 1 159 ? 4.913 11.694 -8.028 1.00 91.12 159 GLU A O 1
ATOM 1322 N N . SER A 1 160 ? 3.955 9.683 -7.926 1.00 94.38 160 SER A N 1
ATOM 1323 C CA . SER A 1 160 ? 4.433 9.386 -6.570 1.00 94.38 160 SER A CA 1
ATOM 1324 C C . SER A 1 160 ? 5.866 8.830 -6.517 1.00 94.38 160 SER A C 1
ATOM 1326 O O . SER A 1 160 ? 6.405 8.642 -5.419 1.00 94.38 160 SER A O 1
ATOM 1328 N N . ILE A 1 161 ? 6.473 8.553 -7.680 1.00 96.75 161 ILE A N 1
ATOM 1329 C CA . ILE A 1 161 ? 7.835 8.022 -7.826 1.00 96.75 161 ILE A CA 1
ATOM 1330 C C . ILE A 1 161 ? 8.826 9.194 -7.876 1.00 96.75 161 ILE A C 1
ATOM 1332 O O . ILE A 1 161 ? 8.853 10.005 -8.812 1.00 96.75 161 ILE A O 1
ATOM 1336 N N . LYS A 1 162 ? 9.657 9.300 -6.839 1.00 95.88 162 LYS A N 1
ATOM 1337 C CA . LYS A 1 162 ? 10.542 10.444 -6.601 1.00 95.88 162 LYS A CA 1
ATOM 1338 C C . LYS A 1 162 ? 11.950 10.226 -7.142 1.00 95.88 162 LYS A C 1
ATOM 1340 O O . LYS A 1 162 ? 12.491 11.157 -7.734 1.00 95.88 162 LYS A O 1
ATOM 1345 N N . THR A 1 163 ? 12.523 9.034 -6.980 1.00 96.31 163 THR A N 1
ATOM 1346 C CA . THR A 1 163 ? 13.872 8.702 -7.452 1.00 96.31 163 THR A CA 1
ATOM 1347 C C . THR A 1 163 ? 13.981 8.936 -8.966 1.00 96.31 163 THR A C 1
ATOM 1349 O O . THR A 1 163 ? 13.220 8.321 -9.720 1.00 96.31 163 THR A O 1
ATOM 1352 N N . PRO A 1 164 ? 14.923 9.778 -9.439 1.00 96.00 164 PRO A N 1
ATOM 1353 C CA . PRO A 1 164 ? 15.045 10.130 -10.855 1.00 96.00 164 PRO A CA 1
ATOM 1354 C C . PRO A 1 164 ? 15.148 8.926 -11.797 1.00 96.00 164 PRO A C 1
ATOM 1356 O O . PRO A 1 164 ? 14.429 8.886 -12.794 1.00 96.00 164 PRO A O 1
ATOM 1359 N N . LEU A 1 165 ? 15.965 7.926 -11.441 1.00 96.19 165 LEU A N 1
ATOM 1360 C CA . LEU A 1 165 ? 16.100 6.667 -12.184 1.00 96.19 165 LEU A CA 1
ATOM 1361 C C . LEU A 1 165 ? 14.730 6.013 -12.436 1.00 96.19 165 LEU A C 1
ATOM 1363 O O . LEU A 1 165 ? 14.285 5.909 -13.579 1.00 96.19 165 LEU A O 1
ATOM 1367 N N . TYR A 1 166 ? 14.017 5.673 -11.359 1.00 97.38 166 TYR A N 1
ATOM 1368 C CA . TYR A 1 166 ? 12.717 5.001 -11.432 1.00 97.38 166 TYR A CA 1
ATOM 1369 C C . TYR A 1 166 ? 11.631 5.870 -12.076 1.00 97.38 166 TYR A C 1
ATOM 1371 O O . TYR A 1 166 ? 10.718 5.353 -12.717 1.00 97.38 166 TYR A O 1
ATOM 1379 N N . ARG A 1 167 ? 11.715 7.200 -11.947 1.00 97.19 167 ARG A N 1
ATOM 1380 C CA . ARG A 1 167 ? 10.780 8.124 -12.600 1.00 97.19 167 ARG A CA 1
ATOM 1381 C C . ARG A 1 167 ? 10.919 8.082 -14.121 1.00 97.19 167 ARG A C 1
ATOM 1383 O O . ARG A 1 167 ? 9.906 8.099 -14.823 1.00 97.19 167 ARG A O 1
ATOM 1390 N N . TYR A 1 168 ? 12.146 8.060 -14.638 1.00 98.00 168 TYR A N 1
ATOM 1391 C CA . TYR A 1 168 ? 12.375 7.937 -16.076 1.00 98.00 168 TYR A CA 1
ATOM 1392 C C . TYR A 1 168 ? 11.976 6.554 -16.590 1.00 98.00 168 TYR A C 1
ATOM 1394 O O . TYR A 1 168 ? 11.305 6.484 -17.617 1.00 98.00 168 TYR A O 1
ATOM 1402 N N . GLU A 1 169 ? 12.262 5.480 -15.848 1.00 98.25 169 GLU A N 1
ATOM 1403 C CA . GLU A 1 169 ? 11.754 4.144 -16.187 1.00 98.25 169 GLU A CA 1
ATOM 1404 C C . GLU A 1 169 ? 10.222 4.113 -16.259 1.00 98.25 169 GLU A C 1
ATOM 1406 O O . GLU A 1 169 ? 9.666 3.692 -17.269 1.00 98.25 169 GLU A O 1
ATOM 1411 N N . ALA A 1 170 ? 9.528 4.648 -15.250 1.00 98.31 170 ALA A N 1
ATOM 1412 C CA . ALA A 1 170 ? 8.067 4.711 -15.222 1.00 98.31 170 ALA A CA 1
ATOM 1413 C C . ALA A 1 170 ? 7.480 5.470 -16.426 1.00 98.31 170 ALA A C 1
ATOM 1415 O O . ALA A 1 170 ? 6.486 5.044 -17.019 1.00 98.31 170 ALA A O 1
ATOM 1416 N N . LYS A 1 171 ? 8.089 6.603 -16.810 1.00 98.06 171 LYS A N 1
ATOM 1417 C CA . LYS A 1 171 ? 7.693 7.356 -18.012 1.00 98.06 171 LYS A CA 1
ATOM 1418 C C . LYS A 1 171 ? 7.929 6.540 -19.281 1.00 98.06 171 LYS A C 1
ATOM 1420 O O . LYS A 1 171 ? 7.048 6.512 -20.139 1.00 98.06 171 LYS A O 1
ATOM 1425 N N . GLY A 1 172 ? 9.090 5.894 -19.386 1.00 98.12 172 GLY A N 1
ATOM 1426 C CA . GLY A 1 172 ? 9.434 5.003 -20.490 1.00 98.12 172 GLY A CA 1
ATOM 1427 C C . GLY A 1 172 ? 8.401 3.894 -20.662 1.00 98.12 172 GLY A C 1
ATOM 1428 O O . GLY A 1 172 ? 7.830 3.768 -21.741 1.00 98.12 172 GLY A O 1
ATOM 1429 N N . ASP A 1 173 ? 8.071 3.192 -19.576 1.00 98.44 173 ASP A N 1
ATOM 1430 C CA . ASP A 1 173 ? 7.113 2.081 -19.562 1.00 98.44 173 ASP A CA 1
ATOM 1431 C C . ASP A 1 173 ? 5.707 2.516 -19.994 1.00 98.44 173 ASP A C 1
ATOM 1433 O O . ASP A 1 173 ? 5.051 1.831 -20.781 1.00 98.44 173 ASP A O 1
ATOM 1437 N N . ILE A 1 174 ? 5.246 3.686 -19.539 1.00 98.19 174 ILE A N 1
ATOM 1438 C CA . ILE A 1 174 ? 3.944 4.234 -19.940 1.00 98.19 174 ILE A CA 1
ATOM 1439 C C . ILE A 1 174 ? 3.929 4.605 -21.426 1.00 98.19 174 ILE A C 1
ATOM 1441 O O . ILE A 1 174 ? 2.952 4.304 -22.114 1.00 98.19 174 ILE A O 1
ATOM 1445 N N . TYR A 1 175 ? 4.975 5.262 -21.937 1.00 98.31 175 TYR A N 1
ATOM 1446 C CA . TYR A 1 175 ? 5.052 5.601 -23.361 1.00 98.31 175 TYR A CA 1
ATOM 1447 C C . TYR A 1 175 ? 5.169 4.354 -24.235 1.00 98.31 175 TYR A C 1
ATOM 1449 O O . TYR A 1 175 ? 4.491 4.266 -25.257 1.00 98.31 175 TYR A O 1
ATOM 1457 N N . PHE A 1 176 ? 5.948 3.365 -23.796 1.00 98.25 176 PHE A N 1
ATOM 1458 C CA . PHE A 1 176 ? 6.085 2.086 -24.479 1.00 98.25 176 PHE A CA 1
ATOM 1459 C C . PHE A 1 176 ? 4.736 1.369 -24.576 1.00 98.25 176 PHE A C 1
ATOM 1461 O O . PHE A 1 176 ? 4.335 0.949 -25.659 1.00 98.25 176 PHE A O 1
ATOM 1468 N N . TYR A 1 177 ? 3.990 1.302 -23.469 1.00 97.62 177 TYR A N 1
ATOM 1469 C CA . TYR A 1 177 ? 2.644 0.729 -23.450 1.00 97.62 177 TYR A CA 1
ATOM 1470 C C . TYR A 1 177 ? 1.685 1.460 -24.405 1.00 97.62 177 TYR A C 1
ATOM 1472 O O . TYR A 1 177 ? 0.882 0.827 -25.087 1.00 97.62 177 TYR A O 1
ATOM 1480 N N . LYS A 1 178 ? 1.800 2.792 -24.507 1.00 97.19 178 LYS A N 1
ATOM 1481 C CA . LYS A 1 178 ? 1.036 3.631 -25.449 1.00 97.19 178 LYS A CA 1
ATOM 1482 C C . LYS A 1 178 ? 1.534 3.567 -26.900 1.00 97.19 178 LYS A C 1
ATOM 1484 O O . LYS A 1 178 ? 0.968 4.255 -27.742 1.00 97.19 178 LYS A O 1
ATOM 1489 N N . LYS A 1 179 ? 2.567 2.770 -27.196 1.00 97.75 179 LYS A N 1
ATOM 1490 C CA . LYS A 1 179 ? 3.233 2.672 -28.508 1.00 97.75 179 LYS A CA 1
ATOM 1491 C C . LYS A 1 179 ? 3.903 3.975 -28.984 1.00 97.75 179 LYS A C 1
ATOM 1493 O O . LYS A 1 179 ? 4.251 4.099 -30.152 1.00 97.75 179 LYS A O 1
ATOM 1498 N N . ASP A 1 180 ? 4.154 4.926 -28.081 1.00 98.25 180 ASP A N 1
ATOM 1499 C CA . ASP A 1 180 ? 4.967 6.122 -28.351 1.00 98.25 180 ASP A CA 1
ATOM 1500 C C . ASP A 1 180 ? 6.451 5.776 -28.133 1.00 98.25 180 ASP A C 1
ATOM 1502 O O . ASP A 1 180 ? 7.092 6.163 -27.150 1.00 98.25 180 ASP A O 1
ATOM 1506 N N . TYR A 1 181 ? 6.985 4.945 -29.032 1.00 98.06 181 TYR A N 1
ATOM 1507 C CA . TYR A 1 181 ? 8.346 4.414 -28.931 1.00 98.06 181 TYR A CA 1
ATOM 1508 C C . TYR A 1 181 ? 9.443 5.490 -28.904 1.00 98.06 181 TYR A C 1
ATOM 1510 O O . TYR A 1 181 ? 10.390 5.323 -28.130 1.00 98.06 181 TYR A O 1
ATOM 1518 N N . PRO A 1 182 ? 9.350 6.607 -29.659 1.00 98.44 182 PRO A N 1
ATOM 1519 C CA . PRO A 1 182 ? 10.345 7.674 -29.578 1.00 98.44 182 PRO A CA 1
ATOM 1520 C C . PRO A 1 182 ? 10.460 8.271 -28.170 1.00 98.44 182 PRO A C 1
ATOM 1522 O O . PRO A 1 182 ? 11.567 8.372 -27.630 1.00 98.44 182 PRO A O 1
ATOM 1525 N N . LYS A 1 183 ? 9.333 8.600 -27.519 1.00 98.19 183 LYS A N 1
ATOM 1526 C CA . LYS A 1 183 ? 9.364 9.116 -26.141 1.00 98.19 183 LYS A CA 1
ATOM 1527 C C . LYS A 1 183 ? 9.761 8.045 -25.136 1.00 98.19 183 LYS A C 1
ATOM 1529 O O . LYS A 1 183 ? 10.457 8.363 -24.168 1.00 98.19 183 LYS A O 1
ATOM 1534 N N . ALA A 1 184 ? 9.366 6.791 -25.353 1.00 98.44 184 ALA A N 1
ATOM 1535 C CA . ALA A 1 184 ? 9.809 5.678 -24.518 1.00 98.44 184 ALA A CA 1
ATOM 1536 C C . ALA A 1 184 ? 11.342 5.567 -24.528 1.00 98.44 184 ALA A C 1
ATOM 1538 O O . ALA A 1 184 ? 11.974 5.662 -23.476 1.00 98.44 184 ALA A O 1
ATOM 1539 N N . LYS A 1 185 ? 11.942 5.497 -25.726 1.00 98.38 185 LYS A N 1
ATOM 1540 C CA . LYS A 1 185 ? 13.396 5.450 -25.937 1.00 98.38 185 LYS A CA 1
ATOM 1541 C C . LYS A 1 185 ? 14.103 6.623 -25.264 1.00 98.38 185 LYS A C 1
ATOM 1543 O O . LYS A 1 185 ? 15.079 6.416 -24.548 1.00 98.38 185 LYS A O 1
ATOM 1548 N N . GLN A 1 186 ? 13.595 7.844 -25.435 1.00 98.38 186 GLN A N 1
ATOM 1549 C CA . GLN A 1 186 ? 14.179 9.030 -24.805 1.00 98.38 186 GLN A CA 1
ATOM 1550 C C . GLN A 1 186 ? 14.231 8.910 -23.271 1.00 98.38 186 GLN A C 1
ATOM 1552 O O . GLN A 1 186 ? 15.231 9.281 -22.656 1.00 98.38 186 GLN A O 1
ATOM 1557 N N . ASN A 1 187 ? 13.166 8.405 -22.640 1.00 98.25 187 ASN A N 1
ATOM 1558 C CA . ASN A 1 187 ? 13.123 8.242 -21.186 1.00 98.25 187 ASN A CA 1
ATOM 1559 C C . ASN A 1 187 ? 14.025 7.094 -20.712 1.00 98.25 187 ASN A C 1
ATOM 1561 O O . ASN A 1 187 ? 14.738 7.270 -19.727 1.00 98.25 187 ASN A O 1
ATOM 1565 N N . TYR A 1 188 ? 14.078 5.973 -21.433 1.00 98.12 188 TYR A N 1
ATOM 1566 C CA . TYR A 1 188 ? 14.999 4.884 -21.102 1.00 98.12 188 TYR A CA 1
ATOM 1567 C C . TYR A 1 188 ? 16.468 5.301 -21.204 1.00 98.12 188 TYR A C 1
ATOM 1569 O O . TYR A 1 188 ? 17.246 4.978 -20.315 1.00 98.12 188 TYR A O 1
ATOM 1577 N N . ILE A 1 189 ? 16.845 6.104 -22.205 1.00 97.62 189 ILE A N 1
ATOM 1578 C CA . ILE A 1 189 ? 18.208 6.656 -22.300 1.00 97.62 189 ILE A CA 1
ATOM 1579 C C . ILE A 1 189 ? 18.539 7.518 -21.074 1.00 97.62 189 ILE A C 1
ATOM 1581 O O . ILE A 1 189 ? 19.638 7.423 -20.535 1.00 97.62 189 ILE A O 1
ATOM 1585 N N . LYS A 1 190 ? 17.598 8.344 -20.598 1.00 97.38 190 LYS A N 1
ATOM 1586 C CA . LYS A 1 190 ? 17.804 9.148 -19.380 1.00 97.38 190 LYS A CA 1
ATOM 1587 C C . LYS A 1 190 ? 17.984 8.271 -18.138 1.00 97.38 190 LYS A C 1
ATOM 1589 O O . LYS A 1 190 ? 18.839 8.578 -17.317 1.00 97.38 190 LYS A O 1
ATOM 1594 N N . ALA A 1 191 ? 17.214 7.188 -18.015 1.00 96.31 191 ALA A N 1
ATOM 1595 C CA . ALA A 1 191 ? 17.373 6.221 -16.930 1.00 96.31 191 ALA A CA 1
ATOM 1596 C C . ALA A 1 191 ? 18.744 5.520 -16.982 1.00 96.31 191 ALA A C 1
ATOM 1598 O O . ALA A 1 191 ? 19.429 5.446 -15.965 1.00 96.31 191 ALA A O 1
ATOM 1599 N N . LEU A 1 192 ? 19.173 5.079 -18.170 1.00 95.38 192 LEU A N 1
ATOM 1600 C CA . LEU A 1 192 ? 20.462 4.412 -18.380 1.00 95.38 192 LEU A CA 1
ATOM 1601 C C . LEU A 1 192 ? 21.650 5.296 -17.994 1.00 95.38 192 LEU A C 1
ATOM 1603 O O . LEU A 1 192 ? 22.536 4.825 -17.289 1.00 95.38 192 LEU A O 1
ATOM 1607 N N . LYS A 1 193 ? 21.639 6.578 -18.386 1.00 94.94 193 LYS A N 1
ATOM 1608 C CA . LYS A 1 193 ? 22.686 7.541 -17.997 1.00 94.94 193 LYS A CA 1
ATOM 1609 C C . LYS A 1 193 ? 22.854 7.616 -16.476 1.00 94.94 193 LYS A C 1
ATOM 1611 O O . LYS A 1 193 ? 23.959 7.483 -15.977 1.00 94.94 193 LYS A O 1
ATOM 1616 N N . ILE A 1 194 ? 21.743 7.713 -15.741 1.00 93.12 194 ILE A N 1
ATOM 1617 C CA . ILE A 1 194 ? 21.763 7.778 -14.270 1.00 93.12 194 ILE A CA 1
ATOM 1618 C C . ILE A 1 194 ? 22.324 6.492 -13.647 1.00 93.12 194 ILE A C 1
ATOM 1620 O O . ILE A 1 194 ? 23.028 6.561 -12.643 1.00 93.12 194 ILE A O 1
ATOM 1624 N N . SER A 1 195 ? 21.990 5.321 -14.201 1.00 89.00 195 SER A N 1
ATOM 1625 C CA . SER A 1 195 ? 22.530 4.047 -13.707 1.00 89.00 195 SER A CA 1
ATOM 1626 C C . SER A 1 195 ? 24.040 3.969 -13.918 1.00 89.00 195 SER A C 1
ATOM 1628 O O . SER A 1 195 ? 24.764 3.640 -12.986 1.00 89.00 195 SER A O 1
ATOM 1630 N N . TYR A 1 196 ? 24.502 4.330 -15.116 1.00 86.94 196 TYR A N 1
ATOM 1631 C CA . TYR A 1 196 ? 25.915 4.297 -15.481 1.00 86.94 196 TYR A CA 1
ATOM 1632 C C . TYR A 1 196 ? 26.768 5.219 -14.597 1.00 86.94 196 TYR A C 1
ATOM 1634 O O . TYR A 1 196 ? 27.807 4.805 -14.081 1.00 86.94 196 TYR A O 1
ATOM 1642 N N . ASP A 1 197 ? 26.300 6.447 -14.358 1.00 84.25 197 ASP A N 1
ATOM 1643 C CA . ASP A 1 197 ? 27.001 7.410 -13.500 1.00 84.25 197 ASP A CA 1
ATOM 1644 C C . ASP A 1 197 ? 27.130 6.890 -12.058 1.00 84.25 197 ASP A C 1
ATOM 1646 O O . ASP A 1 197 ? 28.152 7.086 -11.400 1.00 84.25 197 ASP A O 1
ATOM 1650 N N . LYS A 1 198 ? 26.107 6.181 -11.565 1.00 79.31 198 LYS A N 1
ATOM 1651 C CA . LYS A 1 198 ? 26.105 5.602 -10.218 1.00 79.31 198 LYS A CA 1
ATOM 1652 C C . LYS A 1 198 ? 27.109 4.458 -10.074 1.00 79.31 198 LYS A C 1
ATOM 1654 O O . LYS A 1 198 ? 27.813 4.408 -9.068 1.00 79.31 198 LYS A O 1
ATOM 1659 N N . ASP A 1 199 ? 27.167 3.559 -11.052 1.00 74.56 199 ASP A N 1
ATOM 1660 C CA . ASP A 1 199 ? 28.095 2.424 -11.032 1.00 74.56 199 ASP A CA 1
ATOM 1661 C C . ASP A 1 199 ? 29.548 2.909 -11.154 1.00 74.56 199 ASP A C 1
ATOM 1663 O O . ASP A 1 199 ? 30.434 2.416 -10.461 1.00 74.56 199 ASP A O 1
ATOM 1667 N N . THR A 1 200 ? 29.780 3.951 -11.959 1.00 71.12 200 THR A N 1
ATOM 1668 C CA . THR A 1 200 ? 31.099 4.589 -12.091 1.00 71.12 200 THR A CA 1
ATOM 1669 C C . THR A 1 200 ? 31.566 5.198 -10.764 1.00 71.12 200 THR A C 1
ATOM 1671 O O . THR A 1 200 ? 32.708 4.990 -10.368 1.00 71.12 200 THR A O 1
ATOM 1674 N N . LEU A 1 201 ? 30.686 5.900 -10.039 1.00 62.91 201 LEU A N 1
ATOM 1675 C CA . LEU A 1 201 ? 31.001 6.462 -8.718 1.00 62.91 201 LEU A CA 1
ATOM 1676 C C . LEU A 1 201 ? 31.252 5.385 -7.653 1.00 62.91 201 LEU A C 1
ATOM 1678 O O . LEU A 1 201 ? 32.118 5.566 -6.805 1.00 62.91 201 LEU A O 1
ATOM 1682 N N . ALA A 1 202 ? 30.508 4.277 -7.685 1.00 66.06 202 ALA A N 1
ATOM 1683 C CA . ALA A 1 202 ? 30.678 3.183 -6.730 1.00 66.06 202 ALA A CA 1
ATOM 1684 C C . ALA A 1 202 ? 32.010 2.436 -6.907 1.00 66.06 202 ALA A C 1
ATOM 1686 O O . ALA A 1 202 ? 32.536 1.921 -5.931 1.00 66.06 202 ALA A O 1
ATOM 1687 N N . ASN A 1 203 ? 32.557 2.401 -8.125 1.00 63.25 203 ASN A N 1
ATOM 1688 C CA . ASN A 1 203 ? 33.852 1.779 -8.418 1.00 63.25 203 ASN A CA 1
ATOM 1689 C C . ASN A 1 203 ? 35.059 2.690 -8.108 1.00 63.25 203 ASN A C 1
ATOM 1691 O O . ASN A 1 203 ? 36.198 2.253 -8.254 1.00 63.25 203 ASN A O 1
ATOM 1695 N N . LEU A 1 204 ? 34.825 3.952 -7.729 1.00 55.62 204 LEU A N 1
ATOM 1696 C CA . LEU A 1 204 ? 35.860 4.930 -7.364 1.00 55.62 204 LEU A CA 1
ATOM 1697 C C . LEU A 1 204 ? 36.005 5.128 -5.841 1.00 55.62 204 LEU A C 1
ATOM 1699 O O . LEU A 1 204 ? 36.887 5.879 -5.423 1.00 55.62 204 LEU A O 1
ATOM 1703 N N . LEU A 1 205 ? 35.144 4.499 -5.033 1.00 51.09 205 LEU A N 1
ATOM 1704 C CA . LEU A 1 205 ? 35.124 4.545 -3.563 1.00 51.09 205 LEU A CA 1
ATOM 1705 C C . LEU A 1 205 ? 35.526 3.190 -2.977 1.00 51.09 205 LEU A C 1
ATOM 1707 O O . LEU A 1 205 ? 36.168 3.204 -1.905 1.00 51.09 205 LEU A O 1
#

Sequence (205 aa):
MKRSALWILFLGFALFGAQIDVDLLTKIAKKDPSDIKTRLLLAKYHIQKHNYDKADIYISQILKNDPKNKIAKELQKKLKRIKVLNELLKEYGVKNPDDKKEIEKLFQKLFQNREYKKVTIFYKLLSSQNISLNDKSKLISLRSFLKIGEIKEAQNLKESIKTPLYRYEAKGDIYFYKKDYPKAKQNYIKALKISYDKDTLANLL

Secondary structure (DSSP, 8-state):
---SSSSSTTTSTTTS-----HHHHHHHHHH-TT-HHHHHHHHHHHHHTT-HHHHHHHHHHHHHH-TT-HHHHHHHHHHHHHHHHHHHHHHTT-S-TT-HHHHHHHHHHHHHTT-HHHHHHHHHHHHHTT-PPPHHHHHHHHHHHHHTT-HHHHHHHHTT--SHHHHHHHHHHHHHHTT-HHHHHHHHHHHHHHHHHHHHHHTT-

Solvent-accessible surface area (backbone atoms only — not comparable to full-atom values): 11441 Å² total; per-residue (Å²): 143,90,87,85,75,80,71,68,72,70,65,60,66,79,77,51,85,75,76,78,59,58,67,60,44,50,53,49,38,68,76,36,86,78,50,51,67,48,32,52,51,51,21,53,51,23,51,76,67,69,36,53,70,64,14,48,52,33,36,50,54,40,39,70,79,38,75,76,44,64,67,45,53,51,51,51,54,50,52,52,52,51,53,53,49,49,53,55,38,42,76,72,69,32,86,50,91,82,42,60,68,51,54,46,51,48,46,52,51,34,52,75,72,65,37,28,73,54,39,41,49,51,51,52,55,36,52,75,68,70,50,82,73,57,51,69,51,48,46,55,33,31,52,23,21,51,75,73,64,40,51,69,60,25,57,63,52,47,75,75,37,73,54,66,48,56,33,24,42,46,51,13,52,53,26,45,75,70,67,39,51,70,64,11,51,55,24,40,52,57,21,50,53,53,53,54,55,50,55,56,54,62,76,75,111

Mean predicted aligned error: 7.99 Å